Protein AF-A0A2G6NF27-F1 (afdb_monomer)

Radius of gyration: 19.63 Å; Cα contacts (8 Å, |Δi|>4): 272; chains: 1; bounding box: 77×46×46 Å

Secondary structure (DSSP, 8-state):
----------SS-HHHHHHTTTS--HHHHHHHHHHHHHHHHHTSSS-GGGGS-HHHHHHHHTT-S--SSGGGSPP--HHHHHHHHHHHEEEE-GGGS-TT-BTTT-S--EEEEEEETTEEEEEEEE-BTTSSS-EEEEETTTEEEEE-HHHHHHHTTTTTSS-PPPEEEEEESPPPP--------------

Sequence (191 aa):
MRENNTRDNTGFTTENAMRNRKDISVDGLLSYERIREILMMSDRKMPVYQDISSFSIALYALGYSDCPDLMSFADIDAPAAARILEKAFFPIGAEALPPDYKITESGDKYLLVIGDPRCPLHFAVLTDVRSDRPFFSKLPFFGSGFDSLAELVQEFSGQDGNRSPSVHYYRKGRKPEKACIERGRIFIVKD

Solvent-accessible surface area (backbone atoms only — not comparable to full-atom values): 11326 Å² total; per-residue (Å²): 137,85,84,85,78,84,84,84,75,59,91,71,48,72,67,65,62,64,74,53,70,87,62,53,35,74,70,6,47,51,31,48,53,41,46,50,51,54,42,66,43,47,78,40,100,73,37,80,62,78,81,52,36,29,45,31,55,32,37,54,30,67,60,73,62,98,54,95,48,74,91,69,50,72,77,40,53,43,69,54,44,21,55,47,44,70,68,45,26,31,81,48,60,78,87,71,55,61,88,77,40,32,38,39,57,36,94,65,50,42,37,38,35,34,35,51,68,79,54,35,75,42,33,27,27,50,42,28,66,81,36,87,42,25,27,38,36,51,47,97,88,74,42,52,47,68,38,31,73,65,60,55,50,51,76,57,41,52,87,81,67,84,56,74,58,47,79,46,38,29,37,61,41,72,68,77,71,76,76,73,73,72,77,74,86,79,78,84,84,79,132

Nearest PDB structures (foldseek):
  8itn-assembly1_A-2  TM=2.822E-01  e=3.601E-01  Caenorhabditis elegans
  8itn-assembly2_B  TM=3.299E-01  e=1.178E+00  Caenorhabditis elegans
  8itn-assembly2_C  TM=2.924E-01  e=7.610E-01  Caenorhabditis elegans
  6vn5-assembly2_B  TM=2.731E-01  e=1.511E+00  Homo sapiens

Mean predicted aligned error: 10.76 Å

Structure (mmCIF, N/CA/C/O backbone):
data_AF-A0A2G6NF27-F1
#
_entry.id   AF-A0A2G6NF27-F1
#
loop_
_atom_site.group_PDB
_atom_site.id
_atom_site.type_symbol
_atom_site.label_atom_id
_atom_si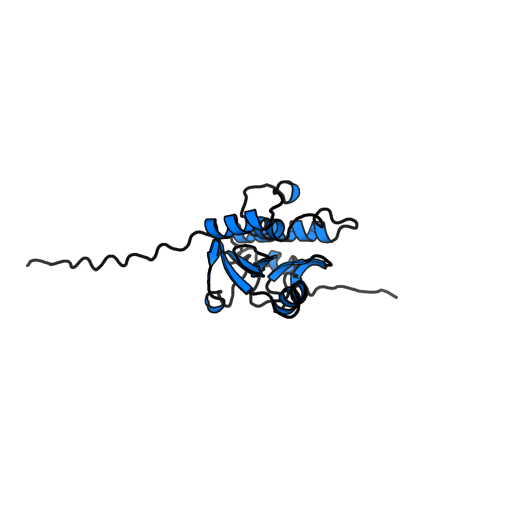te.label_alt_id
_atom_site.label_comp_id
_atom_site.label_asym_id
_atom_site.label_entity_id
_atom_site.label_seq_id
_atom_site.pdbx_PDB_ins_code
_atom_site.Cartn_x
_atom_site.Cartn_y
_atom_site.Cartn_z
_atom_site.occupancy
_atom_site.B_iso_or_equiv
_atom_site.auth_seq_id
_atom_site.auth_comp_id
_atom_site.auth_asym_id
_atom_site.auth_atom_id
_atom_site.pdbx_PDB_model_num
ATOM 1 N N . MET A 1 1 ? 22.974 19.435 30.613 1.00 38.56 1 MET A N 1
ATOM 2 C CA . MET A 1 1 ? 21.709 19.689 29.894 1.00 38.56 1 MET A CA 1
ATOM 3 C C . MET A 1 1 ? 21.272 18.372 29.281 1.00 38.56 1 MET A C 1
ATOM 5 O O . MET A 1 1 ? 22.057 17.784 28.554 1.00 38.56 1 MET A O 1
ATOM 9 N N . ARG A 1 2 ? 20.121 17.839 29.705 1.00 34.72 2 ARG A N 1
ATOM 10 C CA . ARG A 1 2 ? 19.549 16.590 29.184 1.00 34.72 2 ARG A CA 1
ATOM 11 C C . ARG A 1 2 ? 18.636 16.957 28.019 1.00 34.72 2 ARG A C 1
ATOM 13 O O . ARG A 1 2 ? 17.660 17.666 28.240 1.00 34.72 2 ARG A O 1
ATOM 20 N N . GLU A 1 3 ? 18.959 16.504 26.817 1.00 34.72 3 GLU A N 1
ATOM 21 C CA . GLU A 1 3 ? 18.040 16.565 25.682 1.00 34.72 3 GLU A CA 1
ATOM 22 C C . GLU A 1 3 ? 17.137 15.331 25.730 1.00 34.72 3 GLU A C 1
ATOM 24 O O . GLU A 1 3 ? 17.540 14.219 25.396 1.00 34.72 3 GLU A O 1
ATOM 29 N N . ASN A 1 4 ? 15.912 15.542 26.211 1.00 35.72 4 ASN A N 1
ATOM 30 C CA . ASN A 1 4 ? 14.784 14.659 25.951 1.00 35.72 4 ASN A CA 1
ATOM 31 C C . ASN A 1 4 ? 14.319 14.948 24.522 1.00 35.72 4 ASN A C 1
ATOM 33 O O . ASN A 1 4 ? 13.793 16.029 24.266 1.00 35.72 4 ASN A O 1
ATOM 37 N N . ASN A 1 5 ? 14.504 14.003 23.606 1.00 36.66 5 ASN A N 1
ATOM 38 C CA . ASN A 1 5 ? 13.938 14.087 22.262 1.00 36.66 5 ASN A CA 1
ATOM 39 C C . ASN A 1 5 ? 13.141 12.814 21.973 1.00 36.66 5 ASN A C 1
ATOM 41 O O . ASN A 1 5 ? 13.530 11.967 21.172 1.00 36.66 5 ASN A O 1
ATOM 45 N N . THR A 1 6 ? 12.033 12.657 22.694 1.00 39.72 6 THR A N 1
ATOM 46 C CA . THR A 1 6 ? 11.014 11.654 22.396 1.00 39.72 6 THR A CA 1
ATOM 47 C C . THR A 1 6 ? 10.184 12.181 21.229 1.00 39.72 6 THR A C 1
ATOM 49 O O . THR A 1 6 ? 9.273 12.987 21.406 1.00 39.72 6 THR A O 1
ATOM 52 N N . ARG A 1 7 ? 10.530 11.767 20.006 1.00 40.66 7 ARG A N 1
ATOM 53 C CA . ARG A 1 7 ? 9.655 11.902 18.834 1.00 40.66 7 ARG A CA 1
ATOM 54 C C . ARG A 1 7 ? 8.642 10.755 18.830 1.00 40.66 7 ARG A C 1
ATOM 56 O O . ARG A 1 7 ? 8.645 9.926 17.929 1.00 40.66 7 ARG A O 1
ATOM 63 N N . ASP A 1 8 ? 7.769 10.736 19.828 1.00 40.91 8 ASP A N 1
ATOM 64 C CA . ASP A 1 8 ? 6.592 9.866 19.848 1.00 40.91 8 ASP A CA 1
ATOM 65 C C . ASP A 1 8 ? 5.417 10.641 19.253 1.00 40.91 8 ASP A C 1
ATOM 67 O O . ASP A 1 8 ? 4.586 11.199 19.961 1.00 40.91 8 ASP A O 1
ATOM 71 N N . ASN A 1 9 ? 5.394 10.747 17.926 1.00 39.34 9 ASN A N 1
ATOM 72 C CA . ASN A 1 9 ? 4.204 11.198 17.200 1.00 39.34 9 ASN A CA 1
ATOM 73 C C . ASN A 1 9 ? 4.005 10.399 15.904 1.00 39.34 9 ASN A C 1
ATOM 75 O O . ASN A 1 9 ? 3.459 10.886 14.916 1.00 39.34 9 ASN A O 1
ATOM 79 N N . THR A 1 10 ? 4.471 9.149 15.892 1.00 41.34 10 THR A N 1
ATOM 80 C CA . THR A 1 10 ? 3.980 8.157 14.944 1.00 41.34 10 THR A CA 1
ATOM 81 C C . THR A 1 10 ? 2.578 7.783 15.425 1.00 41.34 10 THR A C 1
ATOM 83 O O . THR A 1 10 ? 2.419 7.233 16.510 1.00 41.34 10 THR A O 1
ATOM 86 N N . GLY A 1 11 ? 1.528 8.064 14.646 1.00 42.44 11 GLY A N 1
ATOM 87 C CA . GLY A 1 11 ? 0.137 7.668 14.954 1.00 42.44 11 GLY A CA 1
ATOM 88 C C . GLY A 1 11 ? -0.089 6.147 15.068 1.00 42.44 11 GLY A C 1
ATOM 89 O O . GLY A 1 11 ? -1.217 5.677 15.124 1.00 42.44 11 GLY A O 1
ATOM 90 N N . PHE A 1 12 ? 0.997 5.382 15.105 1.00 48.03 12 PHE A N 1
ATOM 91 C CA . PHE A 1 12 ? 1.102 3.947 15.233 1.00 48.03 12 PHE A CA 1
ATOM 92 C C . PHE A 1 12 ? 2.214 3.641 16.246 1.00 48.03 12 PHE A C 1
ATOM 94 O O . PHE A 1 12 ? 3.268 3.100 15.910 1.00 48.03 12 PHE A O 1
ATOM 101 N N . THR A 1 13 ? 2.032 4.051 17.501 1.00 48.38 13 THR A N 1
ATOM 102 C CA . THR A 1 13 ? 2.947 3.623 18.559 1.00 48.38 13 THR A CA 1
ATOM 103 C C . THR A 1 13 ? 2.760 2.124 18.786 1.00 48.38 13 THR A C 1
ATOM 105 O O . THR A 1 13 ? 1.650 1.626 18.998 1.00 48.38 13 THR A O 1
ATOM 108 N N . THR A 1 14 ? 3.871 1.390 18.760 1.00 47.91 14 THR A N 1
ATOM 109 C CA . THR A 1 14 ? 3.955 -0.038 19.113 1.00 47.91 14 THR A CA 1
ATOM 110 C C . THR A 1 14 ? 3.302 -0.334 20.471 1.00 47.91 14 THR A C 1
ATOM 112 O O . THR A 1 14 ? 2.738 -1.408 20.682 1.00 47.91 14 THR A O 1
ATOM 115 N N . GLU A 1 15 ? 3.309 0.648 21.374 1.00 44.66 15 GLU A N 1
ATOM 116 C CA . GLU A 1 15 ? 2.678 0.597 22.694 1.00 44.66 15 GLU A CA 1
ATOM 117 C C . GLU A 1 15 ? 1.138 0.590 22.646 1.00 44.66 15 GLU A C 1
ATOM 119 O O . GLU A 1 15 ? 0.503 -0.134 23.419 1.00 44.66 15 GLU A O 1
ATOM 124 N N . ASN A 1 16 ? 0.520 1.325 21.713 1.00 47.19 16 ASN A N 1
ATOM 125 C CA . ASN A 1 16 ? -0.939 1.355 21.559 1.00 47.19 16 ASN A CA 1
ATOM 126 C C . ASN A 1 16 ? -1.479 0.053 20.947 1.00 47.19 16 ASN A C 1
ATOM 128 O O . ASN A 1 16 ? -2.557 -0.402 21.331 1.00 47.19 16 ASN A O 1
ATOM 132 N N . ALA A 1 17 ? -0.713 -0.592 20.061 1.00 49.19 17 ALA A N 1
ATOM 133 C CA . ALA A 1 17 ? -1.059 -1.908 19.519 1.00 49.19 17 ALA A CA 1
ATOM 134 C C . ALA A 1 17 ? -0.976 -3.021 20.585 1.00 49.19 17 ALA A C 1
ATOM 136 O O . ALA A 1 17 ? -1.770 -3.959 20.572 1.00 49.19 17 ALA A O 1
ATOM 137 N N . MET A 1 18 ? -0.055 -2.914 21.551 1.00 46.16 18 MET A N 1
ATOM 138 C CA . MET A 1 18 ? 0.101 -3.922 22.609 1.00 46.16 18 MET A CA 1
ATOM 139 C C . MET A 1 18 ? -0.918 -3.805 23.754 1.00 46.16 18 MET A C 1
ATOM 141 O O . MET A 1 18 ? -1.171 -4.803 24.433 1.00 46.16 18 MET A O 1
ATOM 145 N N . ARG A 1 19 ? -1.539 -2.635 23.969 1.00 47.34 19 ARG A N 1
ATOM 146 C CA . ARG A 1 19 ? -2.517 -2.432 25.058 1.00 47.34 19 ARG A CA 1
ATOM 147 C C . ARG A 1 19 ? -3.882 -3.095 24.822 1.00 47.34 19 ARG A C 1
ATOM 149 O O . ARG A 1 19 ? -4.518 -3.474 25.800 1.00 47.34 19 ARG A O 1
ATOM 156 N N . ASN A 1 20 ? -4.294 -3.323 23.571 1.00 47.53 20 ASN A N 1
ATOM 157 C CA . ASN A 1 20 ? -5.624 -3.854 23.220 1.00 47.53 20 ASN A CA 1
ATOM 158 C C . ASN A 1 20 ? -5.553 -5.178 22.434 1.00 47.53 20 ASN A C 1
ATOM 160 O O . ASN A 1 20 ? -6.133 -5.328 21.364 1.00 47.53 20 ASN A O 1
ATOM 164 N N . ARG A 1 21 ? -4.859 -6.185 22.980 1.00 49.59 21 ARG A N 1
ATOM 165 C CA . ARG A 1 21 ? -4.698 -7.515 22.350 1.00 49.59 21 ARG A CA 1
ATOM 166 C C . ARG A 1 21 ? -6.004 -8.276 22.058 1.00 49.59 21 ARG A C 1
ATOM 168 O O . ARG A 1 21 ? -5.942 -9.303 21.392 1.00 49.59 21 ARG A O 1
ATOM 175 N N . LYS A 1 22 ? -7.151 -7.841 22.594 1.00 51.91 22 LYS A N 1
ATOM 176 C CA . LYS A 1 22 ? -8.430 -8.563 22.482 1.00 51.91 22 LYS A CA 1
ATOM 177 C C . LYS A 1 22 ? -9.147 -8.376 21.137 1.00 51.91 22 LYS A C 1
ATOM 179 O O . LYS A 1 22 ? -9.948 -9.241 20.810 1.00 51.91 22 LYS A O 1
ATOM 184 N N . ASP A 1 23 ? -8.799 -7.350 20.353 1.00 62.53 23 ASP A N 1
ATOM 185 C CA . ASP A 1 23 ? -9.518 -6.995 19.112 1.00 62.53 23 ASP A CA 1
ATOM 186 C C . ASP A 1 23 ? -8.654 -7.092 17.835 1.00 62.53 23 ASP A C 1
ATOM 188 O O . ASP A 1 23 ? -9.075 -6.689 16.753 1.00 62.53 23 ASP A O 1
ATOM 192 N N . ILE A 1 24 ? -7.432 -7.629 17.933 1.00 69.00 24 ILE A N 1
ATOM 193 C CA . ILE A 1 24 ? -6.525 -7.761 16.782 1.00 69.00 24 ILE A CA 1
ATOM 194 C C . ILE A 1 24 ? -6.810 -9.081 16.058 1.00 69.00 24 ILE A C 1
ATOM 196 O O . ILE A 1 24 ? -6.691 -10.159 16.642 1.00 69.00 24 ILE A O 1
ATOM 200 N N . SER A 1 25 ? -7.155 -9.002 14.771 1.00 79.94 25 SER A N 1
ATOM 201 C CA . SER A 1 25 ? -7.299 -10.192 13.922 1.00 79.94 25 SER A CA 1
ATOM 202 C C . SER A 1 25 ? -5.936 -10.842 13.652 1.00 79.94 25 SER A C 1
ATOM 204 O O . SER A 1 25 ? -4.917 -10.156 13.643 1.00 79.94 25 SER A O 1
ATOM 206 N N . VAL A 1 26 ? -5.890 -12.156 13.393 1.00 82.25 26 VAL A N 1
ATOM 207 C CA . VAL A 1 26 ? -4.628 -12.861 13.068 1.00 82.25 26 VAL A CA 1
ATOM 208 C C . VAL A 1 26 ? -3.926 -12.207 11.872 1.00 82.25 26 VAL A C 1
ATOM 210 O O . VAL A 1 26 ? -2.735 -11.908 11.940 1.00 82.25 26 VAL A O 1
ATOM 213 N N . ASP A 1 27 ? -4.680 -11.893 10.819 1.00 83.69 27 ASP A N 1
ATOM 214 C CA . ASP A 1 27 ? -4.158 -11.203 9.635 1.00 83.69 27 ASP A CA 1
ATOM 215 C C . ASP A 1 27 ? -3.693 -9.776 9.955 1.00 83.69 27 ASP A C 1
ATOM 217 O O . ASP A 1 27 ? -2.691 -9.299 9.422 1.00 83.69 27 ASP A O 1
ATOM 221 N N . GLY A 1 28 ? -4.409 -9.080 10.841 1.00 85.19 28 GLY A N 1
ATOM 222 C CA . GLY A 1 28 ? -4.028 -7.758 11.324 1.00 85.19 28 GLY A CA 1
ATOM 223 C C . GLY A 1 28 ? -2.735 -7.770 12.141 1.00 85.19 28 GLY A C 1
ATOM 224 O O . GLY A 1 28 ? -1.907 -6.873 11.976 1.00 85.19 28 GLY A O 1
ATOM 225 N N . LEU A 1 29 ? -2.530 -8.799 12.969 1.00 87.38 29 LEU A N 1
ATOM 226 C CA . LEU A 1 29 ? -1.286 -9.010 13.708 1.00 87.38 29 LEU A CA 1
ATOM 227 C C . LEU A 1 29 ? -0.122 -9.277 12.753 1.00 87.38 29 LEU A C 1
ATOM 229 O O . LEU A 1 29 ? 0.931 -8.666 12.905 1.00 87.38 29 LEU A O 1
ATOM 233 N N . LEU A 1 30 ? -0.323 -10.115 11.735 1.00 90.25 30 LEU A N 1
ATOM 234 C CA . LEU A 1 30 ? 0.717 -10.399 10.749 1.00 90.25 30 LEU A CA 1
ATOM 235 C C . LEU A 1 30 ? 1.107 -9.140 9.961 1.00 90.25 30 LEU A C 1
ATOM 237 O O . LEU A 1 30 ? 2.292 -8.844 9.821 1.00 90.25 30 LEU A O 1
ATOM 241 N N . SER A 1 31 ? 0.133 -8.351 9.493 1.00 91.06 31 SER A N 1
ATOM 242 C CA . SER A 1 31 ? 0.422 -7.065 8.842 1.00 91.06 31 SER A CA 1
ATOM 243 C C . SER A 1 31 ? 1.180 -6.109 9.766 1.00 91.06 31 SER A C 1
ATOM 245 O O . SER A 1 31 ? 2.120 -5.449 9.324 1.00 91.06 31 SER A O 1
ATOM 247 N N . TYR A 1 32 ? 0.818 -6.056 11.051 1.00 90.50 32 TYR A N 1
ATOM 248 C CA . TYR A 1 32 ? 1.540 -5.268 12.050 1.00 90.50 32 TYR A CA 1
ATOM 249 C C . TYR A 1 32 ? 2.994 -5.728 12.209 1.00 90.50 32 TYR A C 1
ATOM 251 O O . TYR A 1 32 ? 3.905 -4.901 12.181 1.00 90.50 32 TYR A O 1
ATOM 259 N N . GLU A 1 33 ? 3.223 -7.032 12.362 1.00 91.31 33 GLU A N 1
ATOM 260 C CA . GLU A 1 33 ? 4.560 -7.602 12.543 1.00 91.31 33 GLU A CA 1
ATOM 261 C C . GLU A 1 33 ? 5.456 -7.322 11.338 1.00 91.31 33 GLU A C 1
ATOM 263 O O . GLU A 1 33 ? 6.595 -6.894 11.520 1.00 91.31 33 GLU A O 1
ATOM 268 N N . ARG A 1 34 ? 4.917 -7.447 10.121 1.00 92.81 34 ARG A N 1
ATOM 269 C CA . ARG A 1 34 ? 5.644 -7.143 8.883 1.00 92.81 34 ARG A CA 1
ATOM 270 C C . ARG A 1 34 ? 5.962 -5.657 8.735 1.00 92.81 34 ARG A C 1
ATOM 272 O O . ARG A 1 34 ? 7.093 -5.311 8.407 1.00 92.81 34 ARG A O 1
ATOM 279 N N . ILE A 1 35 ? 5.010 -4.763 9.021 1.00 91.88 35 ILE A N 1
ATOM 280 C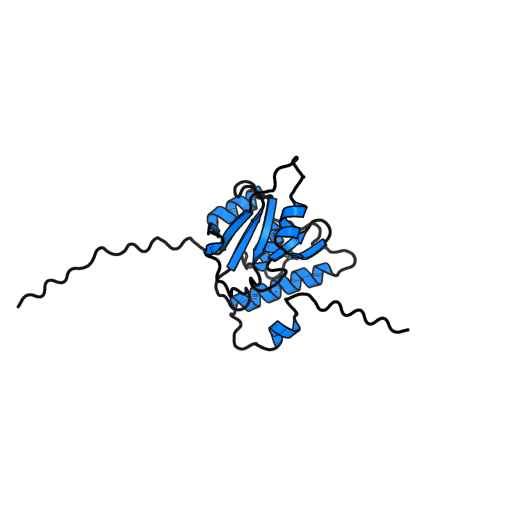 CA . ILE A 1 35 ? 5.266 -3.309 9.031 1.00 91.88 35 ILE A CA 1
ATOM 281 C C . ILE A 1 35 ? 6.352 -2.969 10.058 1.00 91.88 35 ILE A C 1
ATOM 283 O O . ILE A 1 35 ? 7.279 -2.215 9.763 1.00 91.88 35 ILE A O 1
ATOM 287 N N . ARG A 1 36 ? 6.275 -3.558 11.255 1.00 89.12 36 ARG A N 1
ATOM 288 C CA . ARG A 1 36 ? 7.270 -3.358 12.312 1.00 89.12 36 ARG A CA 1
ATOM 289 C C . ARG A 1 36 ? 8.647 -3.876 11.906 1.00 89.12 36 ARG A C 1
ATOM 291 O O . ARG A 1 36 ? 9.638 -3.212 12.189 1.00 89.12 36 ARG A O 1
ATOM 298 N N . GLU A 1 37 ? 8.722 -5.036 11.263 1.00 89.88 37 GLU A N 1
ATOM 299 C CA . GLU A 1 37 ? 9.968 -5.575 10.716 1.00 89.88 37 GLU A CA 1
ATOM 300 C C . GLU A 1 37 ? 10.610 -4.597 9.733 1.00 89.88 37 GLU A C 1
ATOM 302 O O . GLU A 1 37 ? 11.776 -4.244 9.917 1.00 89.88 37 GLU A O 1
ATOM 307 N N . ILE A 1 38 ? 9.837 -4.102 8.759 1.00 89.25 38 ILE A N 1
ATOM 308 C CA . ILE A 1 38 ? 10.315 -3.123 7.778 1.00 89.25 38 ILE A CA 1
ATOM 309 C C . ILE A 1 38 ? 10.865 -1.879 8.499 1.00 89.25 38 ILE A C 1
ATOM 311 O O . ILE A 1 38 ? 12.003 -1.485 8.254 1.00 89.25 38 ILE A O 1
ATOM 315 N N . LEU A 1 39 ? 10.112 -1.309 9.448 1.00 86.06 39 LEU A N 1
ATOM 316 C CA . LEU A 1 39 ? 10.543 -0.132 10.217 1.00 86.06 39 LEU A CA 1
ATOM 317 C C . LEU A 1 39 ? 11.842 -0.378 11.008 1.00 86.06 39 LEU A C 1
ATOM 319 O O . LEU A 1 39 ? 12.731 0.467 11.017 1.00 86.06 39 LEU A O 1
ATOM 323 N N . MET A 1 40 ? 12.016 -1.554 11.617 1.00 83.06 40 MET A N 1
ATOM 324 C CA . MET A 1 40 ? 13.258 -1.897 12.330 1.00 83.06 40 MET A CA 1
ATOM 325 C C . MET A 1 40 ? 14.473 -2.038 11.397 1.00 83.06 40 MET A C 1
ATOM 327 O O . MET A 1 40 ? 15.621 -1.961 11.847 1.00 83.06 40 MET A O 1
ATOM 331 N N . MET A 1 41 ? 14.255 -2.284 10.105 1.00 78.06 41 MET A N 1
ATOM 332 C CA . MET A 1 41 ? 15.320 -2.268 9.101 1.00 78.06 41 MET A CA 1
ATOM 333 C C . MET A 1 41 ? 15.648 -0.839 8.643 1.00 78.06 41 MET A C 1
ATOM 335 O O . MET A 1 41 ? 16.796 -0.588 8.264 1.00 78.06 41 MET A O 1
ATOM 339 N N . SER A 1 42 ? 14.684 0.081 8.760 1.00 70.88 42 SER A N 1
ATOM 340 C CA . SER A 1 42 ? 14.749 1.525 8.462 1.00 70.88 42 SER A CA 1
ATOM 341 C C . SER A 1 42 ? 15.677 2.329 9.331 1.00 70.88 42 SER A C 1
ATOM 343 O O . SER A 1 42 ? 16.449 3.128 8.805 1.00 70.88 42 SER A O 1
ATOM 345 N N . ASP A 1 43 ? 15.718 2.020 10.615 1.00 64.62 43 ASP A N 1
ATOM 346 C CA . ASP A 1 43 ? 16.527 2.769 11.574 1.00 64.62 43 ASP A CA 1
ATOM 347 C C . ASP A 1 43 ? 18.023 2.383 11.564 1.00 64.62 43 ASP A C 1
ATOM 349 O O . ASP A 1 43 ? 18.812 2.841 12.396 1.00 64.62 43 ASP A O 1
ATOM 353 N N . ARG A 1 44 ? 18.459 1.515 10.638 1.00 59.66 44 ARG A N 1
ATOM 354 C CA . ARG A 1 44 ? 19.854 1.051 10.556 1.00 59.66 44 ARG A CA 1
ATOM 355 C C . ARG A 1 44 ? 20.741 2.068 9.832 1.00 59.66 44 ARG A C 1
ATOM 357 O O . ARG A 1 44 ? 20.359 2.627 8.814 1.00 59.66 44 ARG A O 1
ATOM 364 N N . LYS A 1 45 ? 21.994 2.221 10.292 1.00 56.03 45 LYS A N 1
ATOM 365 C CA . LYS A 1 45 ? 23.012 3.119 9.687 1.00 56.03 45 LYS A CA 1
ATOM 366 C C . LYS A 1 45 ? 23.260 2.888 8.187 1.00 56.03 45 LYS A C 1
ATOM 368 O O . LYS A 1 45 ? 23.685 3.810 7.503 1.00 56.03 45 LYS A O 1
ATOM 373 N N . MET A 1 46 ? 23.035 1.667 7.705 1.00 60.66 46 MET A N 1
ATOM 374 C CA . MET A 1 46 ? 23.041 1.288 6.290 1.00 60.66 46 MET A CA 1
ATOM 375 C C . MET A 1 46 ? 21.789 0.443 6.049 1.00 60.66 46 MET A C 1
ATOM 377 O O . MET A 1 46 ? 21.798 -0.758 6.342 1.00 60.66 46 MET A O 1
ATOM 381 N N . PRO A 1 47 ? 20.676 1.058 5.635 1.00 63.06 47 PRO A N 1
ATOM 382 C CA . PRO A 1 47 ? 19.411 0.359 5.603 1.00 63.06 47 PRO A CA 1
ATOM 383 C C . PRO A 1 47 ? 19.349 -0.546 4.367 1.00 63.06 47 PRO A C 1
ATOM 385 O O . PRO A 1 47 ? 19.214 -0.077 3.245 1.00 63.06 47 PRO A O 1
ATOM 388 N N . VAL A 1 48 ? 19.441 -1.862 4.578 1.00 63.69 48 VAL A N 1
ATOM 389 C CA . VAL A 1 48 ? 19.491 -2.890 3.513 1.00 63.69 48 VAL A CA 1
ATOM 390 C C . VAL A 1 48 ? 18.257 -2.867 2.598 1.00 63.69 48 VAL A C 1
ATOM 392 O O . VAL A 1 48 ? 18.331 -3.270 1.445 1.00 63.69 48 VAL A O 1
ATOM 395 N N . TYR A 1 49 ? 17.119 -2.357 3.075 1.00 69.56 49 TYR A N 1
ATOM 396 C CA . TYR A 1 49 ? 15.900 -2.257 2.270 1.00 69.56 49 TYR A CA 1
ATOM 397 C C . TYR A 1 49 ? 15.860 -1.001 1.386 1.00 69.56 49 TYR A C 1
ATOM 399 O O . TYR A 1 49 ? 14.879 -0.848 0.663 1.00 69.56 49 TYR A O 1
ATOM 407 N N . GLN A 1 50 ? 16.868 -0.108 1.397 1.00 68.56 50 GLN A N 1
ATOM 408 C CA . GLN A 1 50 ? 16.926 1.056 0.489 1.00 68.56 50 GLN A CA 1
ATOM 409 C C . GLN A 1 50 ? 16.893 0.658 -0.992 1.00 68.56 50 GLN A C 1
ATOM 411 O O . GLN A 1 50 ? 16.359 1.424 -1.793 1.00 68.56 50 GLN A O 1
ATOM 416 N N . ASP A 1 51 ? 17.290 -0.567 -1.324 1.00 76.62 51 ASP A N 1
ATOM 417 C CA . ASP A 1 51 ? 17.257 -1.082 -2.695 1.00 76.62 51 ASP A CA 1
ATOM 418 C C . ASP A 1 51 ? 15.958 -1.836 -3.041 1.00 76.62 51 ASP A C 1
ATOM 420 O O . ASP A 1 51 ? 15.718 -2.139 -4.202 1.00 76.62 51 ASP A O 1
ATOM 424 N N . ILE A 1 52 ? 15.085 -2.112 -2.062 1.00 86.50 52 ILE A N 1
ATOM 425 C CA . ILE A 1 52 ? 13.830 -2.860 -2.275 1.00 86.50 52 ILE A CA 1
ATOM 426 C C . ILE A 1 52 ? 12.730 -1.931 -2.802 1.00 86.50 52 ILE A C 1
ATOM 428 O O . ILE A 1 52 ? 12.452 -0.895 -2.200 1.00 86.50 52 ILE A O 1
ATOM 432 N N . SER A 1 53 ? 12.049 -2.280 -3.885 1.00 90.44 53 SER A N 1
ATOM 433 C CA . SER A 1 53 ? 10.955 -1.472 -4.441 1.00 90.44 53 SER A CA 1
ATOM 434 C C . SER A 1 53 ? 9.835 -1.181 -3.425 1.00 90.44 53 SER A C 1
ATOM 436 O O . SER A 1 53 ? 9.534 -1.977 -2.529 1.00 90.44 53 SER A O 1
ATOM 438 N N . SER A 1 54 ? 9.139 -0.051 -3.591 1.00 91.38 54 SER A N 1
ATOM 439 C CA . SER A 1 54 ? 7.918 0.228 -2.815 1.00 91.38 54 SER A CA 1
ATOM 440 C C . SER A 1 54 ? 6.835 -0.828 -3.048 1.00 91.38 54 SER A C 1
ATOM 442 O O . SER A 1 54 ? 6.072 -1.137 -2.133 1.00 91.38 54 SER A O 1
ATOM 444 N N . PHE A 1 55 ? 6.810 -1.435 -4.240 1.00 95.06 55 PHE A N 1
ATOM 445 C CA . PHE A 1 55 ? 5.921 -2.542 -4.577 1.00 95.06 55 PHE A CA 1
ATOM 446 C C . PHE A 1 55 ? 6.143 -3.728 -3.641 1.00 95.06 55 PHE A C 1
ATOM 448 O O . PHE A 1 55 ? 5.188 -4.198 -3.024 1.00 95.06 55 PHE A O 1
ATOM 455 N N . SER A 1 56 ? 7.390 -4.170 -3.472 1.00 94.19 56 SER A N 1
ATOM 456 C CA . SER A 1 56 ? 7.718 -5.274 -2.569 1.00 94.19 56 SER A CA 1
ATOM 457 C C . SER A 1 56 ? 7.433 -4.946 -1.114 1.00 94.19 56 SER A C 1
ATOM 459 O O . SER A 1 56 ? 6.846 -5.772 -0.421 1.00 94.19 56 SER A O 1
ATOM 461 N N . ILE A 1 57 ? 7.749 -3.730 -0.662 1.00 93.38 57 ILE A N 1
ATOM 462 C CA . ILE A 1 57 ? 7.442 -3.295 0.708 1.00 93.38 57 ILE A CA 1
ATOM 463 C C . ILE A 1 57 ? 5.937 -3.362 0.985 1.00 93.38 57 ILE A C 1
ATOM 465 O O . ILE A 1 57 ? 5.511 -3.960 1.977 1.00 93.38 57 ILE A O 1
ATOM 469 N N . ALA A 1 58 ? 5.121 -2.794 0.097 1.00 95.62 58 ALA A N 1
ATOM 470 C CA . ALA A 1 58 ? 3.677 -2.784 0.271 1.00 95.62 58 ALA A CA 1
ATOM 471 C C . ALA A 1 58 ? 3.079 -4.197 0.182 1.00 95.62 58 ALA A C 1
ATOM 473 O O . ALA A 1 58 ? 2.273 -4.587 1.026 1.00 95.62 58 ALA A O 1
ATOM 474 N N . LEU A 1 59 ? 3.492 -4.996 -0.805 1.00 96.31 59 LEU A N 1
ATOM 475 C CA . LEU A 1 59 ? 2.998 -6.363 -0.985 1.00 96.31 59 LEU A CA 1
ATOM 476 C C . LEU A 1 59 ? 3.410 -7.284 0.170 1.00 96.31 59 LEU A C 1
ATOM 478 O O . LEU A 1 59 ? 2.605 -8.113 0.607 1.00 96.31 59 LEU A O 1
ATOM 482 N N . TYR A 1 60 ? 4.623 -7.115 0.701 1.00 95.00 60 TYR A N 1
ATOM 483 C CA . TYR A 1 60 ? 5.082 -7.825 1.888 1.00 95.00 60 TYR A CA 1
ATOM 484 C C . TYR A 1 60 ? 4.213 -7.473 3.099 1.00 95.00 60 TYR A C 1
ATOM 486 O O . TYR A 1 60 ? 3.606 -8.374 3.683 1.00 95.00 60 TYR A O 1
ATOM 494 N N . ALA A 1 61 ? 4.060 -6.181 3.412 1.00 94.38 61 ALA A N 1
ATOM 495 C CA . ALA A 1 61 ? 3.230 -5.697 4.520 1.00 94.38 61 ALA A CA 1
ATOM 496 C C . ALA A 1 61 ? 1.769 -6.181 4.434 1.00 94.38 61 ALA A C 1
ATOM 498 O O . ALA A 1 61 ? 1.137 -6.496 5.446 1.00 94.38 61 ALA A O 1
ATOM 499 N N . LEU A 1 62 ? 1.237 -6.299 3.215 1.00 95.00 62 LEU A N 1
ATOM 500 C CA . LEU A 1 62 ? -0.124 -6.766 2.963 1.00 95.00 62 LEU A CA 1
ATOM 501 C C . LEU A 1 62 ? -0.298 -8.287 2.975 1.00 95.00 62 LEU A C 1
ATOM 503 O O . LEU A 1 62 ? -1.417 -8.761 2.757 1.00 95.00 62 LEU A O 1
ATOM 507 N N . GLY A 1 63 ? 0.750 -9.079 3.199 1.00 92.94 63 GLY A N 1
ATOM 508 C CA . GLY A 1 63 ? 0.583 -10.531 3.211 1.00 92.94 63 GLY A CA 1
ATOM 509 C C . GLY A 1 63 ? 0.375 -11.126 1.820 1.00 92.94 63 GLY A C 1
ATOM 510 O O . GLY A 1 63 ? -0.438 -12.035 1.685 1.00 92.94 63 GLY A O 1
ATOM 511 N N . TYR A 1 64 ? 0.956 -10.554 0.757 1.00 93.12 64 TYR A N 1
ATOM 512 C CA . TYR A 1 64 ? 0.747 -11.064 -0.608 1.00 93.12 64 TYR A CA 1
ATOM 513 C C . TYR A 1 64 ? 1.435 -12.418 -0.849 1.00 93.12 64 TYR A C 1
ATOM 515 O O . TYR A 1 64 ? 0.880 -13.262 -1.545 1.00 93.12 64 TYR A O 1
ATOM 523 N N . SER A 1 65 ? 2.621 -12.620 -0.267 1.00 88.50 65 SER A N 1
ATOM 524 C CA . SER A 1 65 ? 3.388 -13.868 -0.353 1.00 88.50 65 SER A CA 1
ATOM 525 C C . SER A 1 65 ? 3.577 -14.503 1.022 1.00 88.50 65 SER A C 1
ATOM 527 O O . SER A 1 65 ? 3.780 -13.800 2.025 1.00 88.50 65 SER A O 1
ATOM 529 N N . ASP A 1 66 ? 3.606 -15.835 1.027 1.00 87.38 66 ASP A N 1
ATOM 530 C CA . ASP A 1 66 ? 3.907 -16.689 2.178 1.00 87.38 66 ASP A CA 1
ATOM 531 C C . ASP A 1 66 ? 5.426 -16.831 2.367 1.00 87.38 66 ASP A C 1
ATOM 533 O O . ASP A 1 66 ? 5.987 -17.923 2.315 1.00 87.38 66 ASP A O 1
ATOM 537 N N . CYS A 1 67 ? 6.126 -15.706 2.521 1.00 89.69 67 CYS A N 1
ATOM 538 C CA . CYS A 1 67 ? 7.536 -15.701 2.909 1.00 89.69 67 CYS A CA 1
ATOM 539 C C . CYS A 1 67 ? 7.684 -15.407 4.416 1.00 89.69 67 CYS A C 1
ATOM 541 O O . CYS A 1 67 ? 6.809 -14.751 4.997 1.00 89.69 67 CYS A O 1
ATOM 543 N N . PRO A 1 68 ? 8.764 -15.900 5.055 1.00 88.94 68 PRO A N 1
ATOM 544 C CA . PRO A 1 68 ? 8.971 -15.751 6.496 1.00 88.94 68 PRO A CA 1
ATOM 545 C C . PRO A 1 68 ? 9.403 -14.340 6.912 1.00 88.94 68 PRO A C 1
ATOM 547 O O . PRO A 1 68 ? 9.074 -13.916 8.015 1.00 88.94 68 PRO A O 1
ATOM 550 N N . ASP A 1 69 ? 10.131 -13.636 6.045 1.00 90.56 69 ASP A N 1
ATOM 551 C CA . ASP A 1 69 ? 10.698 -12.311 6.298 1.00 90.56 69 ASP A CA 1
ATOM 552 C C . ASP A 1 69 ? 10.805 -11.498 4.995 1.00 90.56 69 ASP A C 1
ATOM 554 O O . ASP A 1 69 ? 10.6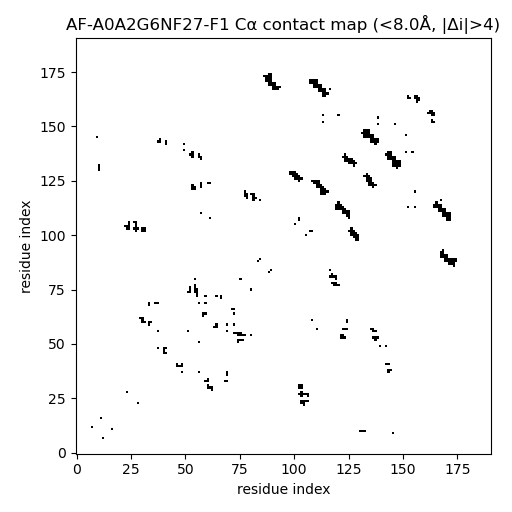14 -12.032 3.890 1.00 90.56 69 ASP A O 1
ATOM 558 N N . LEU A 1 70 ? 11.112 -10.203 5.121 1.00 89.38 70 LEU A N 1
ATOM 559 C CA . LEU A 1 70 ? 11.264 -9.287 3.989 1.00 89.38 70 LEU A CA 1
ATOM 560 C C . LEU A 1 70 ? 12.436 -9.679 3.078 1.00 89.38 70 LEU A C 1
ATOM 562 O O . LEU A 1 70 ? 12.344 -9.519 1.865 1.00 89.38 70 LEU A O 1
ATOM 566 N N . MET A 1 71 ? 13.529 -10.200 3.638 1.00 88.75 71 MET A N 1
ATOM 567 C CA . MET A 1 71 ? 14.732 -10.564 2.873 1.00 88.75 71 MET A CA 1
ATOM 568 C C . MET A 1 71 ? 14.502 -11.780 1.968 1.00 88.75 71 MET A C 1
ATOM 570 O O . MET A 1 71 ? 15.212 -11.969 0.982 1.00 88.75 71 MET A O 1
ATOM 574 N N . SER A 1 72 ? 13.494 -12.585 2.291 1.00 89.94 72 SER A N 1
ATOM 575 C CA . SER A 1 72 ? 13.019 -13.711 1.492 1.00 89.94 72 SER A CA 1
ATOM 576 C C . SER A 1 72 ? 11.973 -13.305 0.443 1.00 89.94 72 SER A C 1
ATOM 578 O O . SER A 1 72 ? 11.570 -14.137 -0.373 1.00 89.94 72 SER A O 1
ATOM 580 N N . PHE A 1 73 ? 11.496 -12.055 0.462 1.00 90.12 73 PHE A N 1
ATOM 581 C CA . PHE A 1 73 ? 10.521 -11.544 -0.499 1.00 90.12 73 PHE A CA 1
ATOM 582 C C . PHE A 1 73 ? 11.240 -11.057 -1.765 1.00 90.12 73 PHE A C 1
ATOM 584 O O . PHE A 1 73 ? 12.113 -10.194 -1.707 1.00 90.12 73 PHE A O 1
ATOM 591 N N . ALA A 1 74 ? 10.866 -11.598 -2.926 1.00 89.44 74 ALA A N 1
ATOM 592 C CA . ALA A 1 74 ? 11.466 -11.201 -4.198 1.00 89.44 74 ALA A CA 1
ATOM 593 C C . ALA A 1 74 ? 11.178 -9.725 -4.517 1.00 89.44 74 ALA A C 1
ATOM 595 O O . ALA A 1 74 ? 10.048 -9.259 -4.349 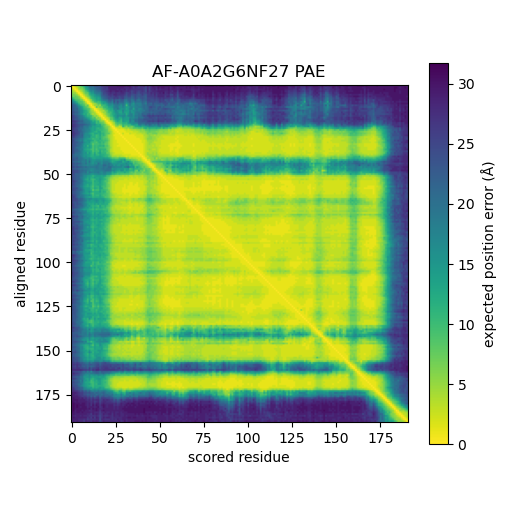1.00 89.44 74 ALA A O 1
ATOM 596 N N . ASP A 1 75 ? 12.178 -8.991 -5.007 1.00 91.75 75 ASP A N 1
ATOM 597 C CA . ASP A 1 75 ? 11.943 -7.615 -5.438 1.00 91.75 75 ASP A CA 1
ATOM 598 C C . ASP A 1 75 ? 11.047 -7.575 -6.689 1.00 91.75 75 ASP A C 1
ATOM 600 O O . ASP A 1 75 ? 11.173 -8.405 -7.594 1.00 91.75 75 ASP A O 1
ATOM 604 N N . ILE A 1 76 ? 10.098 -6.643 -6.706 1.00 94.50 76 ILE A N 1
ATOM 605 C CA . ILE A 1 76 ? 9.029 -6.546 -7.699 1.00 94.50 76 ILE A CA 1
ATOM 606 C C . ILE A 1 76 ? 9.226 -5.269 -8.506 1.00 94.50 76 ILE A C 1
ATOM 608 O O . ILE A 1 76 ? 9.267 -4.175 -7.959 1.00 94.50 76 ILE A O 1
ATOM 612 N N . ASP A 1 77 ? 9.285 -5.395 -9.828 1.00 94.69 77 ASP A N 1
ATOM 613 C CA . ASP A 1 77 ? 9.307 -4.245 -10.729 1.00 94.69 77 ASP A CA 1
ATOM 614 C C . ASP A 1 77 ? 7.888 -3.737 -11.056 1.00 94.69 77 ASP A C 1
ATOM 616 O O . ASP A 1 77 ? 6.880 -4.391 -10.773 1.00 94.69 77 ASP A O 1
ATOM 620 N N . ALA A 1 78 ? 7.787 -2.558 -11.675 1.00 94.25 78 ALA A N 1
ATOM 621 C CA . ALA A 1 78 ? 6.494 -1.967 -12.028 1.00 94.25 78 ALA A CA 1
ATOM 622 C C . ALA A 1 78 ? 5.636 -2.862 -12.958 1.00 94.25 78 ALA A C 1
ATOM 624 O O . ALA A 1 78 ? 4.441 -3.021 -12.685 1.00 94.25 78 ALA A O 1
ATOM 625 N N . PRO A 1 79 ? 6.184 -3.514 -14.011 1.00 96.44 79 PRO A N 1
ATOM 626 C CA . PRO A 1 79 ? 5.420 -4.470 -14.816 1.00 96.44 79 PRO A CA 1
ATOM 627 C C . PRO A 1 79 ? 4.870 -5.660 -14.017 1.00 96.44 79 PRO A C 1
ATOM 629 O O . PRO A 1 79 ? 3.738 -6.093 -14.254 1.00 96.44 79 PRO A O 1
ATOM 632 N N . ALA A 1 80 ? 5.643 -6.224 -13.084 1.00 97.00 80 ALA A N 1
ATOM 633 C CA . ALA A 1 80 ? 5.169 -7.285 -12.203 1.00 97.00 80 ALA A CA 1
ATOM 634 C C . ALA A 1 80 ? 4.118 -6.768 -11.216 1.00 97.00 80 ALA A C 1
ATOM 636 O O . ALA A 1 80 ? 3.094 -7.431 -11.043 1.00 97.00 80 ALA A O 1
ATOM 637 N N . ALA A 1 81 ? 4.308 -5.576 -10.650 1.00 97.38 81 ALA A N 1
ATOM 638 C CA . ALA A 1 81 ? 3.343 -4.931 -9.766 1.00 97.38 81 ALA A CA 1
ATOM 639 C C . ALA A 1 81 ? 1.985 -4.726 -10.455 1.00 97.38 81 ALA A C 1
ATOM 641 O O . ALA A 1 81 ? 0.957 -5.081 -9.881 1.00 97.38 81 ALA A O 1
ATOM 642 N N . ALA A 1 82 ? 1.968 -4.256 -11.708 1.00 97.38 82 ALA A N 1
ATOM 643 C CA . ALA A 1 82 ? 0.743 -4.107 -12.498 1.00 97.38 82 ALA A CA 1
ATOM 644 C C . ALA A 1 82 ? 0.001 -5.446 -12.682 1.00 97.38 82 ALA A C 1
ATOM 646 O O . ALA A 1 82 ? -1.211 -5.532 -12.479 1.00 97.38 82 ALA A O 1
ATOM 647 N N . ARG A 1 83 ? 0.732 -6.528 -12.997 1.00 96.9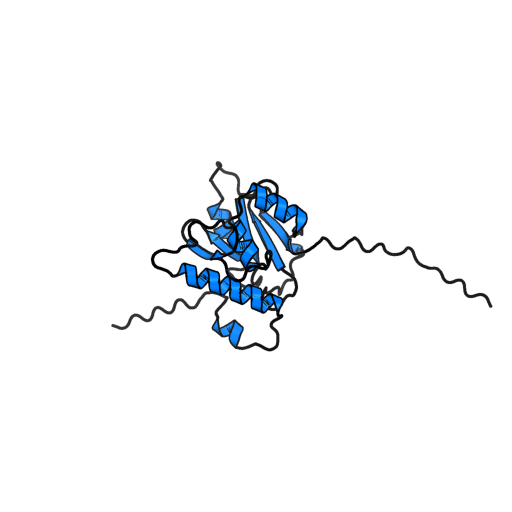4 83 ARG A N 1
ATOM 648 C CA . ARG A 1 83 ? 0.151 -7.880 -13.124 1.00 96.94 83 ARG A CA 1
ATOM 649 C C . ARG A 1 83 ? -0.386 -8.417 -11.798 1.00 96.94 83 ARG A C 1
ATOM 651 O O . ARG A 1 83 ? -1.378 -9.143 -11.788 1.00 96.94 83 ARG A O 1
ATOM 658 N N . ILE A 1 84 ? 0.283 -8.116 -10.686 1.00 96.75 84 ILE A N 1
ATOM 659 C CA . ILE A 1 84 ? -0.170 -8.502 -9.343 1.00 96.75 84 ILE A CA 1
ATOM 660 C C . ILE A 1 84 ? -1.451 -7.747 -8.989 1.00 96.75 84 ILE A C 1
ATOM 662 O O . ILE A 1 84 ? -2.405 -8.360 -8.507 1.00 96.75 84 ILE A O 1
ATOM 666 N N . LEU A 1 85 ? -1.494 -6.447 -9.283 1.00 96.12 85 LEU A N 1
ATOM 667 C CA . LEU A 1 85 ? -2.651 -5.591 -9.054 1.00 96.12 85 LEU A CA 1
ATOM 668 C C . LEU A 1 85 ? -3.895 -6.125 -9.773 1.00 96.12 85 LEU A C 1
ATOM 670 O O . LEU A 1 85 ? -4.948 -6.237 -9.160 1.00 96.12 85 LEU A O 1
ATOM 674 N N . GLU A 1 86 ? -3.759 -6.542 -11.034 1.00 94.44 86 GLU A N 1
ATOM 675 C CA . GLU A 1 86 ? -4.853 -7.136 -11.816 1.00 94.44 86 GLU A CA 1
ATOM 676 C C . GLU A 1 86 ? -5.378 -8.457 -11.221 1.00 94.44 86 GLU A C 1
ATOM 678 O O . GLU A 1 86 ? -6.571 -8.752 -11.295 1.00 94.44 86 GLU A O 1
ATOM 683 N N . LYS A 1 87 ? -4.495 -9.275 -10.636 1.00 94.25 87 LYS A N 1
ATOM 684 C CA . LYS A 1 87 ? -4.826 -10.642 -10.199 1.00 94.25 87 LYS A CA 1
ATOM 685 C C . LYS A 1 87 ? -5.315 -10.740 -8.759 1.00 94.25 87 LYS A C 1
ATOM 687 O O . LYS A 1 87 ? -6.124 -11.616 -8.451 1.00 94.25 87 LYS A O 1
ATOM 692 N N . ALA A 1 88 ? -4.761 -9.921 -7.872 1.00 95.44 88 ALA A N 1
ATOM 693 C CA . ALA A 1 88 ? -4.895 -10.085 -6.424 1.00 95.44 88 ALA A CA 1
ATOM 694 C C . ALA A 1 88 ? -5.575 -8.904 -5.730 1.00 95.44 88 ALA A C 1
ATOM 696 O O . ALA A 1 88 ? -5.782 -8.947 -4.514 1.00 95.44 88 ALA A O 1
ATOM 697 N N . PH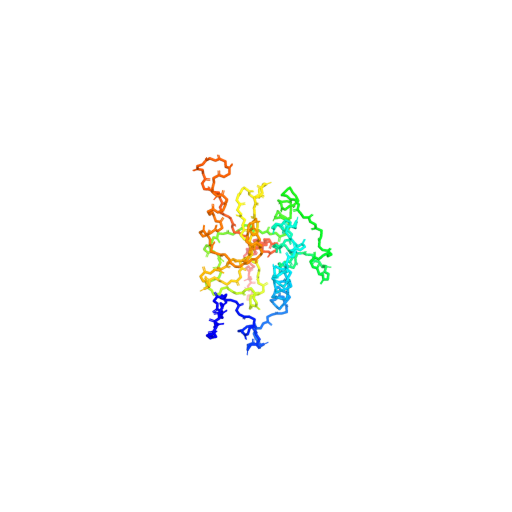E A 1 89 ? -5.912 -7.867 -6.490 1.00 96.38 89 PHE A N 1
ATOM 698 C CA . PHE A 1 89 ? -6.579 -6.680 -5.998 1.00 96.38 89 PHE A CA 1
ATOM 699 C C . PHE A 1 89 ? -7.712 -6.297 -6.943 1.00 96.38 89 PHE A C 1
ATOM 701 O O . PHE A 1 89 ? -7.737 -6.670 -8.115 1.00 96.38 89 PHE A O 1
ATOM 708 N N . PHE A 1 90 ? -8.666 -5.525 -6.440 1.00 95.31 90 PHE A N 1
ATOM 709 C CA . PHE A 1 90 ? -9.691 -4.922 -7.280 1.00 95.31 90 PHE A CA 1
ATOM 710 C C . PHE A 1 90 ? -9.860 -3.441 -6.948 1.00 95.31 90 PHE A C 1
ATOM 712 O O . PHE A 1 90 ? -9.749 -3.061 -5.777 1.00 95.31 90 PHE A O 1
ATOM 719 N N . PRO A 1 91 ? -10.111 -2.602 -7.968 1.00 96.50 91 PRO A N 1
ATOM 720 C CA . PRO A 1 91 ? -10.233 -1.169 -7.777 1.00 96.50 91 PRO A CA 1
ATOM 721 C C . PRO A 1 91 ? -11.508 -0.840 -7.003 1.00 96.50 91 PRO A C 1
ATOM 723 O O . PRO A 1 91 ? -12.564 -1.444 -7.226 1.00 96.50 91 PRO A O 1
ATOM 726 N N . ILE A 1 92 ? -11.402 0.149 -6.125 1.00 96.31 92 ILE A N 1
ATOM 727 C CA . ILE A 1 92 ? -12.507 0.723 -5.360 1.00 96.31 92 ILE A CA 1
ATOM 728 C C . ILE A 1 92 ? -12.434 2.253 -5.417 1.00 96.31 92 ILE A C 1
ATOM 730 O O . ILE A 1 92 ? -11.371 2.826 -5.659 1.00 96.31 92 ILE A O 1
ATOM 734 N N . GLY A 1 93 ? -13.566 2.915 -5.186 1.00 95.25 93 GLY A N 1
ATOM 735 C CA . GLY A 1 93 ? -13.581 4.353 -4.926 1.00 95.25 93 GLY A CA 1
ATOM 736 C C . GLY A 1 93 ? -13.065 4.673 -3.521 1.00 95.25 93 GLY A C 1
ATOM 737 O O . GLY A 1 93 ? -13.120 3.824 -2.627 1.00 95.25 93 GLY A O 1
ATOM 738 N N . ALA A 1 94 ? -12.576 5.896 -3.314 1.00 93.00 94 ALA A N 1
ATOM 739 C CA . ALA A 1 94 ? -12.121 6.357 -1.998 1.00 93.00 94 ALA A CA 1
ATOM 740 C C . ALA A 1 94 ? -13.270 6.354 -0.972 1.00 93.00 94 ALA A C 1
ATOM 742 O O . ALA A 1 94 ? -13.074 6.035 0.196 1.00 93.00 94 ALA A O 1
ATOM 743 N N . GLU A 1 95 ? -14.488 6.633 -1.433 1.00 94.12 95 GLU A N 1
ATOM 744 C CA . GLU A 1 95 ? -15.735 6.596 -0.671 1.00 94.12 95 GLU A CA 1
ATOM 745 C C . GLU A 1 95 ? -16.129 5.195 -0.179 1.00 94.12 95 GLU A C 1
ATOM 747 O O . GLU A 1 95 ? -16.981 5.072 0.697 1.00 94.12 95 GLU A O 1
ATOM 752 N N . ALA A 1 96 ? -15.522 4.138 -0.730 1.00 94.00 96 ALA A N 1
ATOM 753 C CA . ALA A 1 96 ? -15.750 2.761 -0.301 1.00 94.00 96 ALA A CA 1
ATOM 754 C C . ALA A 1 96 ? -14.822 2.325 0.848 1.00 94.00 96 ALA A C 1
ATOM 756 O O . ALA A 1 96 ? -14.958 1.203 1.343 1.00 94.00 96 ALA A O 1
ATOM 757 N N . LEU A 1 97 ? -13.873 3.172 1.265 1.00 94.19 97 LEU A N 1
ATOM 758 C CA . LEU A 1 97 ? -13.033 2.901 2.428 1.00 94.19 97 LEU A CA 1
ATOM 759 C C . LEU A 1 97 ? -13.862 2.998 3.719 1.00 94.19 97 LEU A C 1
ATOM 761 O O . LEU A 1 97 ? -14.603 3.968 3.891 1.00 94.19 97 LEU A O 1
ATOM 765 N N . PRO A 1 98 ? -13.732 2.042 4.658 1.00 93.88 98 PRO A N 1
ATOM 766 C CA . PRO A 1 98 ? -14.403 2.155 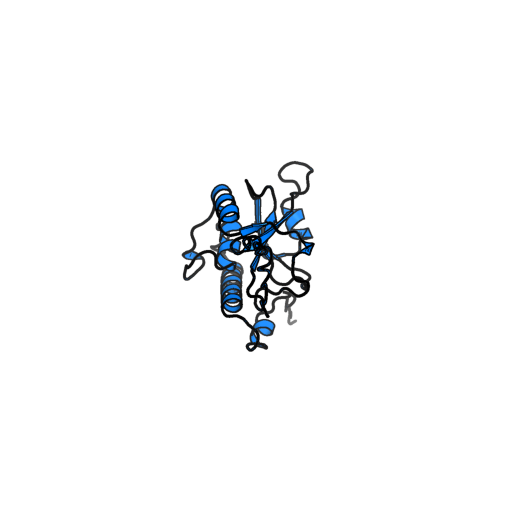5.948 1.00 93.88 98 PRO A CA 1
ATOM 767 C C . PRO A 1 98 ? -13.900 3.394 6.717 1.00 93.88 98 PRO A C 1
ATOM 769 O O . PRO A 1 98 ? -12.686 3.591 6.799 1.00 93.88 98 PRO A O 1
ATOM 772 N N . PRO A 1 99 ? -14.788 4.218 7.308 1.00 93.31 99 PRO A N 1
ATOM 773 C CA . PRO A 1 99 ? -14.427 5.480 7.977 1.00 93.31 99 PRO A CA 1
ATOM 774 C C . PRO A 1 99 ? -13.665 5.293 9.302 1.00 93.31 99 PRO A C 1
ATOM 776 O O . PRO A 1 99 ? -13.196 6.249 9.920 1.00 93.31 99 PRO A O 1
ATOM 779 N N . ASP A 1 100 ? -13.581 4.058 9.775 1.00 93.00 100 ASP A N 1
ATOM 780 C CA . ASP A 1 100 ? -12.879 3.617 10.973 1.00 93.00 100 ASP A CA 1
ATOM 781 C C . ASP A 1 100 ? -11.856 2.520 10.660 1.00 93.00 100 ASP A C 1
ATOM 783 O O . ASP A 1 100 ? -11.416 1.804 11.556 1.00 93.00 100 ASP A O 1
ATOM 787 N N . TYR A 1 101 ? -11.474 2.378 9.386 1.00 93.81 101 TYR A N 1
ATOM 788 C CA . TYR A 1 101 ? -10.534 1.354 8.969 1.00 93.81 101 TYR A CA 1
ATOM 789 C C . TYR A 1 101 ? -9.201 1.469 9.708 1.00 93.81 101 TYR A C 1
ATOM 791 O O . TYR A 1 101 ? -8.524 2.499 9.664 1.00 93.81 101 TYR A O 1
ATOM 799 N N . LYS A 1 102 ? -8.784 0.331 10.261 1.00 93.56 102 LYS A N 1
ATOM 800 C CA . LYS A 1 102 ? -7.448 0.111 10.788 1.00 93.56 102 LYS A CA 1
ATOM 801 C C . LYS A 1 102 ? -6.955 -1.275 10.404 1.00 93.56 102 LYS A C 1
ATOM 803 O O . LYS A 1 102 ? -7.641 -2.276 10.616 1.00 93.56 102 LYS A O 1
ATOM 808 N N . ILE A 1 103 ? -5.745 -1.350 9.861 1.00 92.50 103 ILE A N 1
ATOM 809 C CA . ILE A 1 103 ? -5.178 -2.573 9.279 1.00 92.50 103 ILE A CA 1
ATOM 810 C C . ILE A 1 103 ? -5.064 -3.726 10.283 1.00 92.50 103 ILE A C 1
ATOM 812 O O . ILE A 1 103 ? -5.174 -4.888 9.891 1.00 92.50 103 ILE A O 1
ATOM 816 N N . THR A 1 104 ? -4.877 -3.411 11.567 1.00 90.50 104 THR A N 1
ATOM 817 C CA . THR A 1 104 ? -4.741 -4.393 12.653 1.00 90.50 104 THR A CA 1
ATOM 818 C C . THR A 1 104 ? -6.076 -4.981 13.111 1.00 90.50 104 THR A C 1
ATOM 820 O O . THR A 1 104 ? -6.108 -6.070 13.676 1.00 90.50 104 THR A O 1
ATOM 823 N N . GLU A 1 105 ? -7.176 -4.270 12.872 1.00 90.12 105 GLU A N 1
ATOM 824 C CA . GLU A 1 105 ? -8.517 -4.620 13.362 1.00 90.12 105 GLU A CA 1
ATOM 825 C C . GLU A 1 105 ? -9.407 -5.139 12.220 1.00 90.12 105 GLU A C 1
ATOM 827 O O . GLU A 1 105 ? -10.252 -6.006 12.424 1.00 90.12 105 GLU A O 1
ATOM 832 N N . SER A 1 106 ? -9.174 -4.684 10.985 1.00 86.88 106 SER A N 1
ATOM 833 C CA . SER A 1 106 ? -9.933 -5.108 9.809 1.00 86.88 106 SER A CA 1
ATOM 834 C C . SER A 1 106 ? -9.420 -6.427 9.221 1.00 86.88 106 SER A C 1
ATOM 836 O O . SER A 1 106 ? -8.213 -6.629 9.085 1.00 86.88 106 SER A O 1
ATOM 838 N N . GLY A 1 107 ? -10.335 -7.301 8.789 1.00 86.44 107 GLY A N 1
ATOM 839 C CA . GLY A 1 107 ? -10.000 -8.449 7.933 1.00 86.44 107 GLY A CA 1
ATOM 840 C C . GLY A 1 107 ? -9.653 -8.038 6.497 1.00 86.44 107 GLY A C 1
ATOM 841 O O . GLY A 1 107 ? -8.902 -8.727 5.812 1.00 86.44 107 GLY A O 1
ATOM 842 N N . ASP A 1 108 ? -10.135 -6.876 6.056 1.00 92.00 108 ASP A N 1
ATOM 843 C CA . ASP A 1 108 ? -9.790 -6.327 4.753 1.00 92.00 108 ASP A CA 1
ATOM 844 C C . ASP A 1 108 ? -8.440 -5.620 4.776 1.00 92.00 108 ASP A C 1
ATOM 846 O O . ASP A 1 108 ? -7.927 -5.213 5.822 1.00 92.00 108 ASP A O 1
ATOM 850 N N . LYS A 1 109 ? -7.855 -5.480 3.588 1.00 94.94 109 LYS A N 1
ATOM 851 C CA . LYS A 1 109 ? -6.579 -4.806 3.377 1.00 94.94 109 LYS A CA 1
ATOM 852 C C . LYS A 1 109 ? -6.677 -3.920 2.149 1.00 94.94 109 LYS A C 1
ATOM 854 O O . LYS A 1 109 ? -7.176 -4.361 1.111 1.00 94.94 109 LYS A O 1
ATOM 859 N N . TYR A 1 110 ? -6.188 -2.692 2.265 1.00 97.00 110 TYR A N 1
ATOM 860 C CA . TYR A 1 110 ? -6.314 -1.687 1.217 1.00 97.00 110 TYR A CA 1
ATOM 861 C C . TYR A 1 110 ? -4.952 -1.147 0.792 1.00 97.00 110 TYR A C 1
ATOM 863 O O . TYR A 1 110 ? -4.030 -1.005 1.597 1.00 97.00 110 TYR A O 1
ATOM 871 N N . LEU A 1 111 ? -4.853 -0.857 -0.499 1.00 97.44 111 LEU A N 1
ATOM 872 C CA . LEU A 1 111 ? -3.652 -0.409 -1.180 1.00 97.44 111 LEU A CA 1
ATOM 873 C C . LEU A 1 111 ? -3.961 0.883 -1.940 1.00 97.44 111 LEU A C 1
ATOM 875 O O . LEU A 1 111 ? -4.954 0.967 -2.664 1.00 97.44 111 LEU A O 1
ATOM 879 N N . LEU A 1 112 ? -3.092 1.871 -1.788 1.00 97.56 112 LEU A N 1
ATOM 880 C CA . LEU A 1 112 ? -3.029 3.076 -2.599 1.00 97.56 112 LEU A CA 1
ATOM 881 C C . LEU A 1 112 ? -2.021 2.858 -3.732 1.00 97.56 112 LEU A C 1
ATOM 883 O O . LEU A 1 112 ? -0.895 2.419 -3.490 1.00 97.56 112 LEU A O 1
ATOM 887 N N . VAL A 1 113 ? -2.411 3.203 -4.955 1.00 97.06 113 VAL A N 1
ATOM 888 C CA . VAL A 1 113 ? -1.554 3.160 -6.143 1.00 97.06 113 VAL A CA 1
ATOM 889 C C . VAL A 1 113 ? -1.421 4.566 -6.712 1.00 97.06 113 VAL A C 1
ATOM 891 O O . VAL A 1 113 ? -2.423 5.207 -7.033 1.00 97.06 113 VAL A O 1
ATOM 894 N N . ILE A 1 114 ? -0.180 5.030 -6.850 1.00 94.62 114 ILE A N 1
ATOM 895 C CA . ILE A 1 114 ? 0.166 6.311 -7.475 1.00 94.62 114 ILE A CA 1
ATOM 896 C C . ILE A 1 114 ? 0.644 6.041 -8.906 1.00 94.62 114 ILE A C 1
ATOM 898 O O . ILE A 1 114 ? 1.451 5.138 -9.140 1.00 94.62 114 ILE A O 1
ATOM 902 N N . GLY A 1 115 ? 0.155 6.831 -9.862 1.00 93.00 115 GLY A N 1
ATOM 903 C CA . GLY A 1 115 ? 0.406 6.658 -11.297 1.00 93.00 115 GLY A CA 1
ATOM 904 C C . GLY A 1 115 ? -0.662 5.822 -12.009 1.00 93.00 115 GLY A C 1
ATOM 905 O O . GLY A 1 115 ? -1.731 5.556 -11.455 1.00 93.00 115 GLY A O 1
ATOM 906 N N . ASP A 1 116 ? -0.397 5.449 -13.263 1.00 93.12 116 ASP A N 1
ATOM 907 C CA . ASP A 1 116 ? -1.282 4.577 -14.047 1.00 93.12 116 ASP A CA 1
ATOM 908 C C . ASP A 1 116 ? -1.220 3.145 -13.480 1.00 93.12 116 ASP A C 1
ATOM 910 O O . ASP A 1 116 ? -0.133 2.580 -13.419 1.00 93.12 116 ASP A O 1
ATOM 914 N N . PRO A 1 117 ? -2.337 2.499 -13.100 1.00 95.50 117 PRO A N 1
ATOM 915 C CA . PRO A 1 117 ? -2.326 1.123 -12.597 1.00 95.50 117 PRO A CA 1
ATOM 916 C C . PRO A 1 117 ? -1.692 0.076 -13.530 1.00 95.50 117 PRO A C 1
ATOM 918 O O . PRO A 1 117 ? -1.290 -0.990 -13.066 1.00 95.50 117 PRO A O 1
ATOM 921 N N . ARG A 1 118 ? -1.599 0.351 -14.839 1.00 94.62 118 ARG A N 1
ATOM 922 C CA . ARG A 1 118 ? -0.919 -0.511 -15.826 1.00 94.62 118 ARG A CA 1
ATOM 923 C C . ARG A 1 118 ? 0.600 -0.340 -15.822 1.00 94.62 118 ARG A C 1
ATOM 925 O O . ARG A 1 118 ? 1.307 -1.209 -16.324 1.00 94.62 118 ARG A O 1
ATOM 932 N N . CYS A 1 119 ? 1.087 0.768 -15.278 1.00 92.88 119 CYS A N 1
ATOM 933 C CA . CYS A 1 119 ? 2.496 1.088 -15.095 1.00 92.88 119 CYS A CA 1
ATOM 934 C C . CYS A 1 119 ? 2.645 1.907 -13.800 1.00 92.88 119 CYS A C 1
ATOM 936 O O . CYS A 1 119 ? 2.888 3.117 -13.858 1.00 92.88 119 CYS A O 1
ATOM 938 N N . PRO A 1 120 ? 2.399 1.282 -12.631 1.00 94.88 120 PRO A N 1
ATOM 939 C CA . PRO A 1 120 ? 2.316 2.009 -11.375 1.00 94.88 120 PRO A CA 1
ATOM 940 C C . PRO A 1 120 ? 3.673 2.625 -11.045 1.00 94.88 120 PRO A C 1
ATOM 942 O O . PRO A 1 120 ? 4.714 2.022 -11.299 1.00 94.88 120 PRO A O 1
ATOM 945 N N . LEU A 1 121 ? 3.652 3.817 -10.456 1.00 93.12 121 LEU A N 1
ATOM 946 C CA . LEU A 1 121 ? 4.861 4.488 -9.979 1.00 93.12 121 LEU A CA 1
ATOM 947 C C . LEU A 1 121 ? 5.182 4.073 -8.547 1.00 93.12 121 LEU A C 1
ATOM 949 O O . LEU A 1 121 ? 6.346 3.950 -8.176 1.00 93.12 121 LEU A O 1
ATOM 953 N N . HIS A 1 122 ? 4.145 3.866 -7.732 1.00 94.12 122 HIS A N 1
ATOM 954 C CA . HIS A 1 122 ? 4.329 3.602 -6.316 1.00 94.12 122 HIS A CA 1
ATOM 955 C C . HIS A 1 122 ? 3.118 2.928 -5.672 1.00 94.12 122 HIS A C 1
ATOM 957 O O . HIS A 1 122 ? 1.972 3.208 -6.036 1.00 94.12 122 HIS A O 1
ATOM 963 N N . PHE A 1 123 ? 3.388 2.083 -4.675 1.00 96.56 123 PHE A N 1
ATOM 964 C CA . PHE A 1 123 ? 2.402 1.444 -3.808 1.00 96.56 123 PHE A CA 1
ATOM 965 C C . PHE A 1 123 ? 2.563 1.920 -2.362 1.00 96.56 123 PHE A C 1
ATOM 967 O O . PHE A 1 123 ? 3.662 1.865 -1.816 1.00 96.56 123 PHE A O 1
ATOM 974 N N . ALA A 1 124 ? 1.452 2.297 -1.728 1.00 96.38 124 ALA A N 1
ATOM 975 C CA . ALA A 1 124 ? 1.393 2.588 -0.299 1.00 96.38 124 ALA A CA 1
ATOM 976 C C . ALA A 1 124 ? 0.242 1.815 0.360 1.00 96.38 124 ALA A C 1
ATOM 978 O O . ALA A 1 124 ? -0.834 1.650 -0.210 1.00 96.38 124 ALA A O 1
ATOM 979 N N . VAL A 1 125 ? 0.460 1.319 1.570 1.00 97.12 125 VAL A N 1
ATOM 980 C CA . VAL A 1 125 ? -0.519 0.540 2.333 1.00 97.12 125 VAL A CA 1
ATOM 981 C C . VAL A 1 125 ? -1.394 1.486 3.137 1.00 97.12 125 VAL A C 1
ATOM 983 O O . VAL A 1 125 ? -0.866 2.313 3.867 1.00 97.12 125 VAL A O 1
ATOM 986 N N . LEU A 1 126 ? -2.718 1.357 3.067 1.00 96.44 126 LEU A N 1
ATOM 987 C CA . LEU A 1 126 ? -3.589 2.070 4.004 1.00 96.44 126 LEU A CA 1
ATOM 988 C C . LEU A 1 126 ? -3.516 1.374 5.369 1.00 96.44 126 LEU A C 1
ATOM 990 O O . LEU A 1 126 ? -3.750 0.162 5.463 1.00 96.44 126 LEU A O 1
ATOM 994 N N . THR A 1 127 ? -3.218 2.129 6.424 1.00 95.00 127 THR A N 1
ATOM 995 C CA . THR A 1 127 ? -2.999 1.598 7.775 1.00 95.00 127 THR A CA 1
ATOM 996 C C . THR A 1 127 ? -4.059 2.037 8.771 1.00 95.00 127 THR A C 1
ATOM 998 O O . THR A 1 127 ? -4.607 1.171 9.448 1.00 95.00 127 THR A O 1
ATOM 1001 N N . ASP A 1 128 ? -4.380 3.327 8.847 1.00 93.75 128 ASP A N 1
ATOM 1002 C CA . ASP A 1 128 ? -5.400 3.876 9.751 1.00 93.75 128 ASP A CA 1
ATOM 1003 C C . ASP A 1 128 ? -5.981 5.171 9.171 1.00 93.75 128 ASP A C 1
ATOM 1005 O O . ASP A 1 128 ? -5.295 6.189 9.124 1.00 93.75 128 ASP A O 1
ATOM 1009 N N . VAL A 1 129 ? -7.246 5.157 8.742 1.00 92.50 129 VAL A N 1
ATOM 1010 C CA . VAL A 1 129 ? -7.885 6.327 8.099 1.00 92.50 129 VAL A CA 1
ATOM 1011 C C . VAL A 1 129 ? -8.091 7.516 9.038 1.00 92.50 129 VAL A C 1
ATOM 1013 O O . VAL A 1 129 ? -8.331 8.623 8.563 1.00 92.50 129 VAL A O 1
ATOM 1016 N N . ARG A 1 130 ? -8.028 7.305 10.358 1.00 91.38 130 ARG A N 1
ATOM 1017 C CA . ARG A 1 130 ? -8.174 8.368 11.363 1.00 91.38 130 ARG A CA 1
ATOM 1018 C C . ARG A 1 130 ? -6.837 8.992 11.746 1.00 91.38 130 ARG A C 1
ATOM 1020 O O . ARG A 1 130 ? -6.822 9.967 12.492 1.00 91.38 130 ARG A O 1
ATOM 1027 N N . SER A 1 131 ? -5.731 8.428 11.267 1.00 90.62 131 SER A N 1
ATOM 1028 C CA . SER A 1 131 ? -4.403 8.991 11.460 1.00 90.62 131 SER A CA 1
ATOM 1029 C C . SER A 1 131 ? -4.169 10.172 10.522 1.00 90.62 131 SER A C 1
ATOM 1031 O O . SER A 1 131 ? -4.554 10.131 9.355 1.00 90.62 131 SER A O 1
ATOM 1033 N N . ASP A 1 132 ? -3.423 11.174 10.990 1.00 88.56 132 ASP A N 1
ATOM 1034 C CA . ASP A 1 132 ? -2.895 12.250 10.137 1.00 88.56 132 ASP A CA 1
ATOM 1035 C C . ASP A 1 132 ? -1.952 11.714 9.039 1.00 88.56 132 ASP A C 1
ATOM 1037 O O . ASP A 1 132 ? -1.691 12.381 8.036 1.00 88.56 132 ASP A O 1
ATOM 1041 N N . ARG A 1 133 ? -1.435 10.490 9.223 1.00 89.88 133 ARG A N 1
ATOM 1042 C CA . ARG A 1 133 ? -0.555 9.773 8.293 1.00 89.88 133 ARG A CA 1
ATOM 1043 C C . ARG A 1 133 ? -1.127 8.381 8.013 1.00 89.88 133 ARG A C 1
ATOM 1045 O O . ARG A 1 133 ? -0.635 7.387 8.548 1.00 89.88 133 ARG A O 1
ATOM 1052 N N . PRO A 1 134 ? -2.208 8.304 7.220 1.00 93.06 134 PRO A N 1
ATOM 1053 C CA . PRO A 1 134 ? -3.004 7.089 7.089 1.00 93.06 134 PRO A CA 1
ATOM 1054 C C . PRO A 1 134 ? -2.363 6.029 6.191 1.00 93.06 134 PRO A C 1
ATOM 1056 O O . PRO A 1 134 ? -2.898 4.925 6.076 1.00 93.06 134 PRO A O 1
ATOM 1059 N N . PHE A 1 135 ? -1.245 6.344 5.533 1.00 93.75 135 PHE A N 1
ATOM 1060 C CA . PHE A 1 135 ? -0.551 5.434 4.633 1.00 93.75 135 PHE A CA 1
ATOM 1061 C C . PHE A 1 135 ? 0.791 5.021 5.210 1.00 93.75 135 PHE A C 1
ATOM 1063 O O . PHE A 1 135 ? 1.458 5.828 5.838 1.00 93.75 135 PHE A O 1
ATOM 1070 N N . PHE A 1 136 ? 1.201 3.786 4.952 1.00 93.25 136 PHE A N 1
ATOM 1071 C CA . PHE A 1 136 ? 2.558 3.297 5.143 1.00 93.25 136 PHE A CA 1
ATOM 1072 C C . PHE A 1 136 ? 3.207 3.070 3.779 1.00 93.25 136 PHE A C 1
ATOM 1074 O O . PHE A 1 136 ? 2.664 2.337 2.948 1.00 93.25 136 PHE A O 1
ATOM 1081 N N . SER A 1 137 ? 4.354 3.691 3.532 1.00 88.12 137 SER A N 1
ATOM 1082 C CA . SER A 1 137 ? 5.016 3.665 2.229 1.00 88.12 137 SER A CA 1
ATOM 1083 C C . SER A 1 137 ? 6.541 3.639 2.358 1.00 88.12 137 SER A C 1
ATOM 1085 O O . SER A 1 137 ? 7.089 3.831 3.444 1.00 88.12 137 SER A O 1
ATOM 1087 N N . LYS A 1 138 ? 7.231 3.378 1.239 1.00 85.38 138 LYS A N 1
ATOM 1088 C CA . LYS A 1 138 ? 8.689 3.518 1.135 1.00 85.38 138 LYS A CA 1
ATOM 1089 C C . LYS A 1 138 ? 9.062 4.649 0.180 1.00 85.38 138 LYS A C 1
ATOM 1091 O O . LYS A 1 138 ? 9.113 4.436 -1.032 1.00 85.38 138 LYS A O 1
ATOM 1096 N N . LEU A 1 139 ? 9.412 5.808 0.720 1.00 71.06 139 LEU A N 1
ATOM 1097 C CA . LEU A 1 139 ? 9.856 6.948 -0.075 1.00 71.06 139 LEU A CA 1
ATOM 1098 C C . LEU A 1 139 ? 11.356 6.865 -0.421 1.00 71.06 139 LEU A C 1
ATOM 1100 O O . LEU A 1 139 ? 12.140 6.363 0.391 1.00 71.06 139 LEU A O 1
ATOM 1104 N N . PRO A 1 140 ? 11.789 7.391 -1.587 1.00 62.66 140 PRO A N 1
ATOM 1105 C CA . PRO A 1 140 ? 13.189 7.339 -2.022 1.00 62.66 140 PRO A CA 1
ATOM 1106 C C . PRO A 1 140 ? 14.187 7.948 -1.024 1.00 62.66 140 PRO A C 1
ATOM 1108 O O . PRO A 1 140 ? 15.286 7.423 -0.862 1.00 62.66 140 PRO A O 1
ATOM 1111 N N . PHE A 1 141 ? 13.805 9.025 -0.328 1.00 58.72 141 PHE A N 1
ATOM 1112 C CA . PHE A 1 141 ? 14.707 9.786 0.551 1.00 58.72 141 PHE A CA 1
ATOM 1113 C C . PHE A 1 141 ? 14.477 9.571 2.050 1.00 58.72 141 PHE A C 1
ATOM 1115 O O . PHE A 1 141 ? 15.358 9.874 2.852 1.00 58.72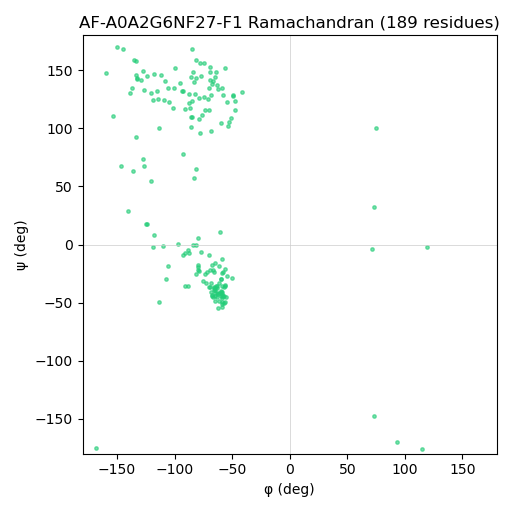 141 PHE A O 1
ATOM 1122 N N . PHE A 1 142 ? 13.311 9.050 2.437 1.00 60.56 142 PHE A N 1
ATOM 1123 C CA . PHE A 1 142 ? 12.900 8.951 3.842 1.00 60.56 142 PHE A CA 1
ATOM 1124 C C . PHE A 1 142 ? 12.876 7.514 4.375 1.00 60.56 142 PHE A C 1
ATOM 1126 O O . PHE A 1 142 ? 12.600 7.307 5.554 1.00 60.56 142 PHE A O 1
ATOM 1133 N N . GLY A 1 143 ? 13.196 6.519 3.540 1.00 72.12 143 GLY A N 1
ATOM 1134 C CA . GLY A 1 143 ? 13.074 5.118 3.931 1.00 72.12 143 GLY A CA 1
ATOM 1135 C C . GLY A 1 143 ? 11.611 4.678 3.981 1.00 72.12 143 GLY A C 1
ATOM 1136 O O . GLY A 1 143 ? 10.801 5.142 3.181 1.00 72.12 143 GLY A O 1
ATOM 1137 N N . SER A 1 144 ? 11.263 3.756 4.882 1.00 80.38 144 SER A N 1
ATOM 1138 C CA . SER A 1 144 ? 9.864 3.361 5.100 1.00 80.38 144 SER A CA 1
ATOM 1139 C C . SER A 1 144 ? 9.239 4.139 6.252 1.00 80.38 144 SER A C 1
ATOM 1141 O O . SER A 1 144 ? 9.851 4.238 7.318 1.00 80.38 144 SER A O 1
ATOM 1143 N N . GLY A 1 145 ? 7.996 4.572 6.115 1.00 84.56 145 GLY A N 1
ATOM 1144 C CA . GLY A 1 145 ? 7.319 5.294 7.180 1.00 84.56 145 GLY A CA 1
ATOM 1145 C C . GLY A 1 145 ? 5.834 5.448 6.936 1.00 84.56 145 GLY A C 1
ATOM 1146 O O . GLY A 1 145 ? 5.284 4.891 5.990 1.00 84.56 145 GLY A O 1
ATOM 1147 N N . PHE A 1 146 ? 5.194 6.186 7.841 1.00 85.50 146 PHE A N 1
ATOM 1148 C CA . PHE A 1 146 ? 3.831 6.638 7.628 1.00 85.50 146 PHE A CA 1
ATOM 1149 C C . PHE A 1 146 ? 3.838 8.018 6.987 1.00 85.50 146 PHE A C 1
ATOM 1151 O O . PHE A 1 146 ? 4.505 8.924 7.499 1.00 85.50 146 PHE A O 1
ATOM 1158 N N . ASP A 1 147 ? 3.040 8.173 5.940 1.00 86.44 147 ASP A N 1
ATOM 1159 C CA . ASP A 1 147 ? 2.968 9.371 5.118 1.00 86.44 147 ASP A CA 1
ATOM 1160 C C . ASP A 1 147 ? 1.524 9.856 4.996 1.00 86.44 147 ASP A C 1
ATOM 1162 O O . ASP A 1 147 ? 0.552 9.086 5.018 1.00 86.44 147 ASP A O 1
ATOM 1166 N N . SER A 1 148 ? 1.380 11.167 4.852 1.00 90.81 148 SER A N 1
ATOM 1167 C CA . SER A 1 148 ? 0.122 11.769 4.419 1.00 90.81 148 SER A CA 1
ATOM 1168 C C . SER A 1 148 ? -0.059 11.615 2.905 1.00 90.81 148 SER A C 1
ATOM 1170 O O . SER A 1 148 ? 0.910 11.521 2.150 1.00 90.81 148 SER A O 1
ATOM 1172 N N . LEU A 1 149 ? -1.307 11.657 2.420 1.00 91.06 149 LEU A N 1
ATOM 1173 C CA . LEU A 1 149 ? -1.564 11.657 0.971 1.00 91.06 149 LEU A CA 1
ATOM 1174 C C . LEU A 1 149 ? -0.851 12.820 0.266 1.00 91.06 149 LEU A C 1
ATOM 1176 O O . LEU A 1 149 ? -0.383 12.663 -0.857 1.00 91.06 149 LEU A O 1
ATOM 1180 N N . ALA A 1 150 ? -0.782 13.981 0.923 1.00 90.19 150 ALA A N 1
ATOM 1181 C CA . ALA A 1 150 ? -0.147 15.174 0.379 1.00 90.19 150 ALA A CA 1
ATOM 1182 C C . ALA A 1 150 ? 1.364 14.976 0.185 1.00 90.19 150 ALA A C 1
ATOM 1184 O O . ALA A 1 150 ? 1.855 15.240 -0.909 1.00 90.19 150 ALA A O 1
ATOM 1185 N N . GLU A 1 151 ? 2.071 14.460 1.199 1.00 87.88 151 GLU A N 1
ATOM 1186 C CA . GLU A 1 151 ? 3.505 14.133 1.108 1.00 87.88 151 GLU A CA 1
ATOM 1187 C C . GLU A 1 151 ? 3.761 13.103 -0.004 1.00 87.88 151 GLU A C 1
ATOM 1189 O O . GLU A 1 151 ? 4.624 13.318 -0.854 1.00 87.88 151 GLU A O 1
ATOM 1194 N N . LEU A 1 152 ? 2.950 12.037 -0.062 1.00 89.06 152 LEU A N 1
ATOM 1195 C CA . LEU A 1 152 ? 3.052 11.016 -1.107 1.00 89.06 152 LEU A CA 1
ATOM 1196 C C . LEU A 1 152 ? 2.879 11.608 -2.507 1.00 89.06 152 LEU A C 1
ATOM 1198 O O . LEU A 1 152 ? 3.722 11.416 -3.375 1.00 89.06 152 LEU A O 1
ATOM 1202 N N . VAL A 1 153 ? 1.786 12.333 -2.753 1.00 89.38 153 VAL A N 1
ATOM 1203 C CA . VAL A 1 153 ? 1.507 12.909 -4.077 1.00 89.38 153 VAL A CA 1
ATOM 1204 C C . VAL A 1 153 ? 2.575 13.928 -4.465 1.00 89.38 153 VAL A C 1
ATOM 1206 O O . VAL A 1 153 ? 2.950 13.986 -5.637 1.00 89.38 153 VAL A O 1
ATOM 1209 N N . GLN A 1 154 ? 3.071 14.719 -3.512 1.00 86.81 154 GLN A N 1
ATOM 1210 C CA . GLN A 1 154 ? 4.111 15.713 -3.754 1.00 86.81 154 GLN A CA 1
ATOM 1211 C C . GLN A 1 154 ? 5.421 15.072 -4.226 1.00 86.81 154 GLN A C 1
ATOM 1213 O O . GLN A 1 154 ? 6.006 15.578 -5.179 1.00 86.81 154 GLN A O 1
ATOM 1218 N N . GLU A 1 155 ? 5.842 13.953 -3.632 1.00 84.94 155 GLU A N 1
ATOM 1219 C CA . GLU A 1 155 ? 7.077 13.247 -4.011 1.00 84.94 155 GLU A CA 1
ATOM 1220 C C . GLU A 1 155 ? 7.080 12.815 -5.489 1.00 84.94 155 GLU A C 1
ATOM 1222 O O . GLU A 1 155 ? 8.100 12.868 -6.173 1.00 84.94 155 GLU A O 1
ATOM 1227 N N . PHE A 1 156 ? 5.913 12.429 -6.009 1.00 84.25 156 PHE A N 1
ATOM 1228 C CA . PHE A 1 156 ? 5.748 11.996 -7.400 1.00 84.25 156 PHE A CA 1
ATOM 1229 C C . PHE A 1 156 ? 5.241 13.116 -8.324 1.00 84.25 156 PHE A C 1
ATOM 1231 O O . PHE A 1 156 ? 5.066 12.909 -9.526 1.00 84.25 156 PHE A O 1
ATOM 1238 N N . SER A 1 157 ? 5.013 14.320 -7.792 1.00 79.19 157 SER A N 1
ATOM 1239 C CA . SER A 1 157 ? 4.634 15.492 -8.580 1.00 79.19 157 SER A CA 1
ATOM 1240 C C . SER A 1 157 ? 5.888 16.169 -9.128 1.00 79.19 157 SER A C 1
ATOM 1242 O O . SER A 1 157 ? 6.637 16.797 -8.390 1.00 79.19 157 SER A O 1
ATOM 1244 N N . GLY A 1 158 ? 6.106 16.083 -10.443 1.00 64.19 158 GLY A N 1
ATOM 1245 C CA . GLY A 1 158 ? 7.176 16.826 -11.123 1.00 64.19 158 GLY A CA 1
ATOM 1246 C C . GLY A 1 158 ? 8.238 15.985 -11.828 1.00 64.19 158 GLY A C 1
ATOM 1247 O O . GLY A 1 158 ? 9.072 16.570 -12.511 1.00 64.19 158 GLY A O 1
ATOM 1248 N N . GLN A 1 159 ? 8.179 14.650 -11.754 1.00 59.41 159 GLN A N 1
ATOM 1249 C CA . GLN A 1 159 ? 9.090 13.785 -12.523 1.00 59.41 159 GLN A CA 1
ATOM 1250 C C . GLN A 1 159 ? 8.876 13.882 -14.050 1.00 59.41 159 GLN A C 1
ATOM 1252 O O . GLN A 1 159 ? 9.833 13.698 -14.791 1.00 59.41 159 GLN A O 1
ATOM 1257 N N . ASP A 1 160 ? 7.683 14.297 -14.506 1.00 52.75 160 ASP A N 1
ATOM 1258 C CA . ASP A 1 160 ? 7.333 14.430 -15.936 1.00 52.75 160 ASP A CA 1
ATOM 1259 C C . ASP A 1 160 ? 6.816 15.828 -16.347 1.00 52.75 160 ASP A C 1
ATOM 1261 O O . ASP A 1 160 ? 6.197 15.995 -17.396 1.00 52.75 160 ASP A O 1
ATOM 1265 N N . GLY A 1 161 ? 7.056 16.864 -15.536 1.00 53.69 161 GLY A N 1
ATOM 1266 C CA . GLY A 1 161 ? 6.623 18.229 -15.854 1.00 53.69 161 GLY A CA 1
ATOM 1267 C C . GLY A 1 161 ? 5.113 18.463 -15.664 1.00 53.69 161 GLY A C 1
ATOM 1268 O O . GLY A 1 161 ? 4.281 18.192 -16.524 1.00 53.69 161 GLY A O 1
ATOM 1269 N N . ASN A 1 162 ? 4.761 19.079 -14.533 1.00 55.03 162 ASN A N 1
ATOM 1270 C CA . ASN A 1 162 ? 3.494 19.779 -14.265 1.00 55.03 162 ASN A CA 1
ATOM 1271 C C . ASN A 1 162 ? 2.173 19.007 -14.087 1.00 55.03 162 ASN A C 1
ATOM 1273 O O . ASN A 1 162 ? 1.180 19.658 -13.755 1.00 55.03 162 ASN A O 1
ATOM 1277 N N . ARG A 1 163 ? 2.097 17.678 -14.234 1.00 68.38 163 ARG A N 1
ATOM 1278 C CA . ARG A 1 163 ? 0.859 16.940 -13.908 1.00 68.38 163 ARG A CA 1
ATOM 1279 C C . ARG A 1 163 ? 0.995 16.187 -12.588 1.00 68.38 163 ARG A C 1
ATOM 1281 O O . ARG A 1 163 ? 1.882 15.353 -12.447 1.00 68.38 163 ARG A O 1
ATOM 1288 N N . SER A 1 164 ? 0.102 16.464 -11.636 1.00 78.94 164 SER A N 1
ATOM 1289 C CA . SER A 1 164 ? -0.021 15.646 -10.426 1.00 78.94 164 SER A CA 1
ATOM 1290 C C . SER A 1 164 ? -0.341 14.198 -10.818 1.00 78.94 164 SER A C 1
ATOM 1292 O O . SER A 1 164 ? -1.200 13.987 -11.686 1.00 78.94 164 SER A O 1
ATOM 1294 N N . PRO A 1 165 ? 0.330 13.202 -10.220 1.00 86.88 165 PRO A N 1
ATOM 1295 C CA . PRO A 1 165 ? 0.098 11.801 -10.539 1.00 86.88 165 PRO A CA 1
ATOM 1296 C C . PRO A 1 165 ? -1.332 11.397 -10.164 1.00 86.88 165 PRO A C 1
ATOM 1298 O O . PRO A 1 165 ? -1.916 11.913 -9.210 1.00 86.88 165 PRO A O 1
ATOM 1301 N N . SER A 1 166 ? -1.912 10.457 -10.912 1.00 91.69 166 SER A N 1
ATOM 1302 C CA . SER A 1 166 ? -3.213 9.889 -10.553 1.00 91.69 166 SER A CA 1
ATOM 1303 C C . SER A 1 166 ? -3.111 9.034 -9.294 1.00 91.69 166 SER A C 1
ATOM 1305 O O . SER A 1 166 ? -2.096 8.374 -9.075 1.00 91.69 166 SER A O 1
ATOM 1307 N N . VAL A 1 167 ? -4.186 9.005 -8.508 1.00 94.88 167 VAL A N 1
ATOM 1308 C CA . VAL A 1 167 ? -4.295 8.227 -7.271 1.00 94.88 167 VAL A CA 1
ATOM 1309 C C . VAL A 1 167 ? -5.459 7.251 -7.397 1.00 94.88 167 VAL A C 1
ATOM 1311 O O . VAL A 1 167 ? -6.562 7.650 -7.769 1.00 94.88 167 VAL A O 1
ATOM 1314 N N . HIS A 1 168 ? -5.215 5.980 -7.079 1.00 97.19 168 HIS A N 1
ATOM 1315 C CA . HIS A 1 168 ? -6.197 4.900 -7.181 1.00 97.19 168 HIS A CA 1
ATOM 1316 C C . HIS A 1 168 ? -6.203 4.054 -5.909 1.00 97.19 168 HIS A C 1
ATOM 1318 O O . HIS A 1 168 ? -5.146 3.770 -5.348 1.00 97.19 168 HIS A O 1
ATOM 1324 N N . TYR A 1 169 ? -7.384 3.608 -5.483 1.00 97.50 169 TYR A N 1
ATOM 1325 C CA . TYR A 1 169 ? -7.548 2.757 -4.307 1.00 97.50 169 TYR A CA 1
ATOM 1326 C C . TYR A 1 169 ? -7.927 1.341 -4.717 1.00 97.50 169 TYR A C 1
ATOM 1328 O O . TYR A 1 169 ? -8.720 1.119 -5.634 1.00 97.50 169 TYR A O 1
ATOM 1336 N N . TYR A 1 170 ? -7.363 0.375 -4.007 1.00 97.69 170 TYR A N 1
ATOM 1337 C CA . TYR A 1 170 ? -7.567 -1.041 -4.244 1.00 97.69 170 TYR A CA 1
ATOM 1338 C C . TYR A 1 170 ? -7.839 -1.763 -2.934 1.00 97.69 170 TYR A C 1
ATOM 1340 O O . TYR A 1 170 ? -7.262 -1.440 -1.897 1.00 97.69 170 TYR A O 1
ATOM 1348 N N . ARG A 1 171 ? -8.683 -2.790 -2.997 1.00 96.50 171 ARG A N 1
ATOM 1349 C CA . ARG A 1 171 ? -8.859 -3.763 -1.917 1.00 96.50 171 ARG A CA 1
ATOM 1350 C C . ARG A 1 171 ? -8.185 -5.073 -2.309 1.00 96.50 171 ARG A C 1
ATOM 1352 O O . ARG A 1 171 ? -8.335 -5.530 -3.443 1.00 96.50 171 ARG A O 1
ATOM 1359 N N . LYS A 1 172 ? -7.432 -5.662 -1.379 1.00 95.12 172 LYS A N 1
ATOM 1360 C CA . LYS A 1 172 ? -6.824 -6.989 -1.537 1.00 95.12 172 LYS A CA 1
ATOM 1361 C C . LYS A 1 172 ? -7.920 -8.048 -1.585 1.00 95.12 172 LYS A C 1
ATOM 1363 O O . LYS A 1 172 ? -8.883 -7.996 -0.823 1.00 95.12 172 LYS A O 1
ATOM 1368 N N . GLY A 1 173 ? -7.729 -9.037 -2.444 1.00 89.88 173 GLY A N 1
ATOM 1369 C CA . GLY A 1 173 ? -8.653 -10.140 -2.654 1.00 89.88 173 GLY A CA 1
ATOM 1370 C C . GLY A 1 173 ? -9.237 -10.116 -4.057 1.00 89.88 173 GLY A C 1
ATOM 1371 O O . GLY A 1 173 ? -8.877 -9.303 -4.908 1.00 89.88 173 GLY A O 1
ATOM 1372 N N . ARG A 1 174 ? -10.152 -11.047 -4.312 1.00 72.62 174 ARG A N 1
ATOM 1373 C CA . ARG A 1 174 ? -10.896 -11.068 -5.569 1.00 72.62 174 ARG A CA 1
ATOM 1374 C C . ARG A 1 174 ? -12.099 -10.154 -5.441 1.00 72.62 174 ARG A C 1
ATOM 1376 O O . ARG A 1 174 ? -12.721 -10.092 -4.382 1.00 72.62 174 ARG A O 1
ATOM 1383 N N . LYS A 1 175 ? -12.437 -9.473 -6.538 1.00 69.38 175 LYS A N 1
ATOM 1384 C CA . LYS A 1 175 ? -13.699 -8.745 -6.641 1.00 69.38 175 LYS A CA 1
ATOM 1385 C C . LYS A 1 175 ? -14.820 -9.696 -6.207 1.00 69.38 175 LYS A C 1
ATOM 1387 O O . LYS A 1 175 ? -14.858 -10.806 -6.743 1.00 69.38 175 LYS A O 1
ATOM 1392 N N . PRO A 1 176 ? -15.702 -9.308 -5.269 1.00 62.91 176 PRO A N 1
ATOM 1393 C CA . PRO A 1 176 ? -16.867 -10.124 -4.982 1.00 62.91 176 PRO A CA 1
ATOM 1394 C C . PRO A 1 176 ? -17.593 -10.331 -6.309 1.00 62.91 176 PRO A C 1
ATOM 1396 O O . PRO A 1 176 ? -17.898 -9.358 -7.012 1.00 62.91 176 PRO A O 1
ATOM 1399 N N . GLU A 1 177 ? -17.795 -11.593 -6.700 1.00 58.28 177 GLU A N 1
ATOM 1400 C CA . GLU A 1 177 ? -18.698 -11.894 -7.803 1.00 58.28 177 GLU A CA 1
ATOM 1401 C C . GLU A 1 177 ? -19.985 -11.138 -7.496 1.00 58.28 177 GLU A C 1
ATOM 1403 O O . GLU A 1 177 ? -20.460 -11.173 -6.357 1.00 58.28 177 GLU A O 1
ATOM 1408 N N . LYS A 1 178 ? -20.494 -10.359 -8.464 1.00 51.06 178 LYS A N 1
ATOM 1409 C CA . LYS A 1 178 ? -21.811 -9.737 -8.309 1.00 51.06 178 LYS A CA 1
ATOM 1410 C C . LYS A 1 178 ? -22.706 -10.859 -7.820 1.00 51.06 178 LYS A C 1
ATOM 1412 O O . LYS A 1 178 ? -22.847 -11.832 -8.559 1.00 51.06 178 LYS A O 1
ATOM 1417 N N . ALA A 1 179 ? -23.241 -10.749 -6.603 1.00 45.31 179 ALA A N 1
ATOM 1418 C CA . ALA A 1 179 ? -24.249 -11.680 -6.148 1.00 45.31 179 ALA A CA 1
ATOM 1419 C C . ALA A 1 179 ? -25.283 -11.689 -7.267 1.00 45.31 179 ALA A C 1
ATOM 1421 O O . ALA A 1 179 ? -25.928 -10.669 -7.534 1.00 45.31 179 ALA A O 1
ATOM 1422 N N . CYS A 1 180 ? -25.349 -12.789 -8.017 1.00 38.03 180 CYS A N 1
ATOM 1423 C CA . CYS A 1 180 ? -26.507 -13.029 -8.835 1.00 38.03 180 CYS A CA 1
ATOM 1424 C C . CYS A 1 180 ? -27.614 -13.057 -7.797 1.00 38.03 180 CYS A C 1
ATOM 1426 O O . CYS A 1 180 ? -27.690 -13.982 -6.995 1.00 38.03 180 CYS A O 1
ATOM 1428 N N . ILE A 1 181 ? -28.399 -11.984 -7.736 1.00 44.91 181 ILE A N 1
ATOM 1429 C CA . ILE A 1 181 ? -29.723 -12.064 -7.156 1.00 44.91 181 ILE A CA 1
ATOM 1430 C C . ILE A 1 181 ? -30.345 -13.209 -7.949 1.00 44.91 181 ILE A C 1
ATOM 1432 O O . ILE A 1 181 ? -30.644 -13.032 -9.133 1.00 44.91 181 ILE A O 1
ATOM 1436 N N . GLU A 1 182 ? -30.410 -14.407 -7.358 1.00 45.22 182 GLU A N 1
ATOM 1437 C CA . GLU A 1 182 ? -31.229 -15.480 -7.895 1.00 45.22 182 GLU A CA 1
ATOM 1438 C C . GLU A 1 182 ? -32.610 -14.844 -8.039 1.00 45.22 182 GLU A C 1
ATOM 1440 O O . GLU A 1 182 ? -33.265 -14.523 -7.045 1.00 45.22 182 GLU A O 1
ATOM 1445 N N . ARG A 1 183 ? -33.000 -14.530 -9.284 1.00 45.34 183 ARG A N 1
ATOM 1446 C CA . ARG A 1 183 ? -34.346 -14.059 -9.604 1.00 45.34 183 ARG A CA 1
ATOM 1447 C C . ARG A 1 183 ? -35.305 -15.007 -8.895 1.00 45.34 183 ARG A C 1
ATOM 1449 O O . ARG A 1 183 ? -35.192 -16.218 -9.064 1.00 45.34 183 ARG A O 1
ATOM 1456 N N . GLY A 1 184 ? -36.157 -14.422 -8.057 1.00 44.69 184 GLY A N 1
ATOM 1457 C CA . GLY A 1 184 ? -36.863 -15.104 -6.982 1.00 44.69 184 GLY A CA 1
ATOM 1458 C C . GLY A 1 184 ? -37.411 -16.478 -7.351 1.00 44.69 184 GLY A C 1
ATOM 1459 O O . GLY A 1 184 ? -38.118 -16.645 -8.346 1.00 44.69 184 GLY A O 1
ATOM 1460 N N . ARG A 1 185 ? -37.135 -17.456 -6.487 1.00 48.75 185 ARG A N 1
ATOM 1461 C CA . ARG A 1 185 ? -37.925 -18.684 -6.432 1.00 48.75 185 ARG A CA 1
ATOM 1462 C C . ARG A 1 185 ? -39.300 -18.296 -5.896 1.00 48.75 185 ARG A C 1
ATOM 1464 O O . ARG A 1 185 ? -39.479 -18.103 -4.698 1.00 48.75 185 ARG A O 1
ATOM 1471 N N . ILE A 1 186 ? -40.250 -18.105 -6.804 1.00 57.62 186 ILE A N 1
ATOM 1472 C CA . ILE A 1 186 ? -41.668 -18.020 -6.463 1.00 57.62 186 ILE A CA 1
ATOM 1473 C C . ILE A 1 186 ? -42.087 -19.431 -6.043 1.00 57.62 186 ILE A C 1
ATOM 1475 O O . ILE A 1 186 ? -42.035 -20.357 -6.851 1.00 57.62 186 ILE A O 1
ATOM 1479 N N . PHE A 1 187 ? -42.480 -19.605 -4.784 1.00 55.28 187 PHE A N 1
ATOM 1480 C CA . PHE A 1 187 ? -43.138 -20.827 -4.332 1.00 55.28 187 PHE A CA 1
ATOM 1481 C C . PHE A 1 187 ? -44.639 -20.677 -4.586 1.00 55.28 187 PHE A C 1
ATOM 1483 O O . PHE A 1 187 ? -45.276 -19.789 -4.023 1.00 55.28 187 PHE A O 1
ATOM 1490 N N . ILE A 1 188 ? -45.203 -21.529 -5.442 1.00 51.56 188 ILE A N 1
ATOM 1491 C CA . ILE A 1 188 ? -46.655 -21.699 -5.531 1.00 51.56 188 ILE A CA 1
ATOM 1492 C C . ILE A 1 188 ? -47.030 -22.733 -4.471 1.00 51.56 188 ILE A C 1
ATOM 1494 O O . ILE A 1 188 ? -46.687 -23.908 -4.604 1.00 51.56 188 ILE A O 1
ATOM 1498 N N . VAL A 1 189 ? -47.705 -22.288 -3.413 1.00 47.69 189 VAL A N 1
ATOM 1499 C CA . VAL A 1 189 ? -48.386 -23.182 -2.471 1.00 47.69 189 VAL A CA 1
ATOM 1500 C C . VAL A 1 189 ? -49.699 -23.596 -3.129 1.00 47.69 189 VAL A C 1
ATOM 1502 O O . VAL A 1 189 ? -50.447 -22.744 -3.606 1.00 47.69 189 VAL A O 1
ATOM 1505 N N . LYS A 1 190 ? -49.932 -24.902 -3.229 1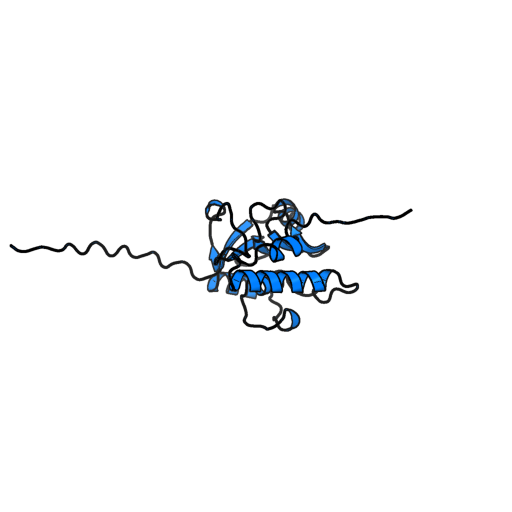.00 49.25 190 LYS A N 1
ATOM 1506 C CA . LYS A 1 190 ? -51.175 -25.470 -3.745 1.00 49.25 190 LYS A CA 1
ATOM 1507 C C . LYS A 1 190 ? -51.991 -25.921 -2.534 1.00 49.25 190 LYS A C 1
ATOM 1509 O O . LYS A 1 190 ? -51.490 -26.758 -1.785 1.00 49.25 190 LYS A O 1
ATOM 1514 N N . ASP A 1 191 ? -53.164 -25.321 -2.345 1.00 51.44 191 ASP A N 1
ATOM 1515 C CA . ASP A 1 191 ? -54.188 -25.806 -1.408 1.00 51.44 191 ASP A CA 1
ATOM 1516 C C . ASP A 1 191 ? -54.762 -27.158 -1.868 1.00 51.44 191 ASP A C 1
ATOM 1518 O O . ASP A 1 191 ? -54.858 -27.379 -3.105 1.00 51.44 191 ASP A O 1
#

pLDDT: mean 79.0, std 19.47, range [34.72, 97.69]

Foldseek 3Di:
DDDDDPPPPAPDPPVVCVVCPPQFDPQLVQLVVQLVQQVVLQVDPDRPCLPAAQLLSQCSSNCVDPDPHSVRGDGAAQQRSLVCCVPFKDFDDPVPDDQFDASRRDPKWKKKFWADSNRTPHIWTQGGNPRCQRTWTQANPRGTGGHHPVRVQVSVQPPPPHDGTDMTMIITGDDPDPPPPPPDPDDDDDD